Protein AF-0000000071794485 (afdb_homodimer)

InterPro domains:
  IPR027843 Domain of unknown function DUF4440 [PF14534] (15-117)
  IPR032710 NTF2-like domain superfamily [SSF54427] (13-122)

Structure (mmCIF, N/CA/C/O backbone):
data_AF-0000000071794485-model_v1
#
loop_
_entity.id
_entity.type
_entity.pdbx_description
1 polymer 'DUF4440 domain-containing protein'
#
loop_
_atom_site.group_PDB
_atom_site.id
_atom_site.type_symbol
_atom_site.label_atom_id
_atom_site.label_alt_id
_atom_site.label_comp_id
_atom_site.label_asym_id
_atom_site.label_entity_id
_atom_site.label_seq_id
_atom_site.pdbx_PDB_ins_code
_atom_site.Cartn_x
_atom_site.Cartn_y
_atom_site.Cartn_z
_atom_site.occupancy
_atom_site.B_iso_or_equiv
_atom_site.auth_seq_id
_atom_site.auth_comp_id
_atom_site.auth_asym_id
_atom_site.auth_atom_id
_atom_site.pdbx_PDB_model_num
ATOM 1 N N . MET A 1 1 ? -25.562 6.227 9.195 1 50.25 1 MET A N 1
ATOM 2 C CA . MET A 1 1 ? -24.484 7.027 8.633 1 50.25 1 MET A CA 1
ATOM 3 C C . MET A 1 1 ? -23.828 6.312 7.457 1 50.25 1 MET A C 1
ATOM 5 O O . MET A 1 1 ? -23.781 5.082 7.426 1 50.25 1 MET A O 1
ATOM 9 N N . SER A 1 2 ? -23.641 7.027 6.363 1 63.75 2 SER A N 1
ATOM 10 C CA . SER A 1 2 ? -23 6.367 5.23 1 63.75 2 SER A CA 1
ATOM 11 C C . SER A 1 2 ? -21.641 5.789 5.625 1 63.75 2 SER A C 1
ATOM 13 O O . SER A 1 2 ? -21.016 6.25 6.582 1 63.75 2 SER A O 1
ATOM 15 N N . SER A 1 3 ? -21.406 4.66 5.145 1 75.06 3 SER A N 1
ATOM 16 C CA . SER A 1 3 ? -20.094 4.055 5.398 1 75.06 3 SER A CA 1
ATOM 17 C C . SER A 1 3 ? -18.984 5.086 5.312 1 75.06 3 SER A C 1
ATOM 19 O O . SER A 1 3 ? -18.031 5.051 6.098 1 75.06 3 SER A O 1
ATOM 21 N N . ASN A 1 4 ? -19.312 6.105 4.512 1 85.44 4 ASN A N 1
ATOM 22 C CA . ASN A 1 4 ? -18.312 7.156 4.359 1 85.44 4 ASN A CA 1
ATOM 23 C C . ASN A 1 4 ? -18.297 8.086 5.566 1 85.44 4 ASN A C 1
ATOM 25 O O . ASN A 1 4 ? -17.219 8.43 6.074 1 85.44 4 ASN A O 1
ATOM 29 N N . SER A 1 5 ? -19.469 8.508 5.992 1 91 5 SER A N 1
ATOM 30 C CA . SER A 1 5 ? -19.547 9.398 7.141 1 91 5 SER A CA 1
ATOM 31 C C . SER A 1 5 ? -19.016 8.727 8.406 1 91 5 SER A C 1
ATOM 33 O O . SER A 1 5 ? -18.359 9.359 9.234 1 91 5 SER A O 1
ATOM 35 N N . GLU A 1 6 ? -19.328 7.516 8.57 1 95.38 6 GLU A N 1
ATOM 36 C CA . GLU A 1 6 ? -18.828 6.75 9.711 1 95.38 6 GLU A CA 1
ATOM 37 C C . GLU A 1 6 ? -17.312 6.617 9.672 1 95.38 6 GLU A C 1
ATOM 39 O O . GLU A 1 6 ? -16.641 6.797 10.688 1 95.38 6 GLU A O 1
ATOM 44 N N . ALA A 1 7 ? -16.797 6.266 8.477 1 97.5 7 ALA A N 1
ATOM 45 C CA . ALA A 1 7 ? -15.344 6.152 8.297 1 97.5 7 ALA A CA 1
ATOM 46 C C . ALA A 1 7 ? -14.641 7.449 8.68 1 97.5 7 ALA A C 1
ATOM 48 O O . ALA A 1 7 ? -13.617 7.426 9.359 1 97.5 7 ALA A O 1
ATOM 49 N N . LYS A 1 8 ? -15.227 8.562 8.258 1 97.81 8 LYS A N 1
ATOM 50 C CA . LYS A 1 8 ? -14.656 9.867 8.57 1 97.81 8 LYS A CA 1
ATOM 51 C C . LYS A 1 8 ? -14.664 10.133 10.078 1 97.81 8 LYS A C 1
ATOM 53 O O . LYS A 1 8 ? -13.672 10.609 10.633 1 97.81 8 LYS A O 1
ATOM 58 N N . THR A 1 9 ? -15.695 9.875 10.719 1 97.69 9 THR A N 1
ATOM 59 C CA . THR A 1 9 ? -15.836 10.102 12.148 1 97.69 9 THR A CA 1
ATOM 60 C C . THR A 1 9 ? -14.828 9.266 12.93 1 97.69 9 THR A C 1
ATOM 62 O O . THR A 1 9 ? -14.203 9.758 13.867 1 97.69 9 THR A O 1
ATOM 65 N N . ILE A 1 10 ? -14.648 8 12.523 1 97.75 10 ILE A N 1
ATOM 66 C CA . ILE A 1 10 ? -13.734 7.09 13.203 1 97.75 10 ILE A CA 1
ATOM 67 C C . ILE A 1 10 ? -12.297 7.57 13.016 1 97.75 10 ILE A C 1
ATOM 69 O O . ILE A 1 10 ? -11.516 7.586 13.961 1 97.75 10 ILE A O 1
ATOM 73 N N . LEU A 1 11 ? -11.945 8.008 11.781 1 98.38 11 LEU A N 1
ATOM 74 C CA . LEU A 1 11 ? -10.555 8.281 11.438 1 98.38 11 LEU A CA 1
ATOM 75 C C . LEU A 1 11 ? -10.148 9.672 11.891 1 98.38 11 LEU A C 1
ATOM 77 O O . LEU A 1 11 ? -8.961 9.938 12.102 1 98.38 11 LEU A O 1
ATOM 81 N N . LYS A 1 12 ? -11.062 10.578 12.109 1 97.69 12 LYS A N 1
ATOM 82 C CA . LYS A 1 12 ? -10.82 12.016 12.258 1 97.69 12 LYS A CA 1
ATOM 83 C C . LYS A 1 12 ? -9.82 12.281 13.375 1 97.69 12 LYS A C 1
ATOM 85 O O . LYS A 1 12 ? -8.852 13.031 13.188 1 97.69 12 LYS A O 1
ATOM 90 N N . PRO A 1 13 ? -9.977 11.703 14.547 1 98 13 PRO A N 1
ATOM 91 C CA . PRO A 1 13 ? -9.023 12.055 15.594 1 98 13 PRO A CA 1
ATOM 92 C C . PRO A 1 13 ? -7.594 11.633 15.258 1 98 13 PRO A C 1
ATOM 94 O O . PRO A 1 13 ? -6.645 12.359 15.57 1 98 13 PRO A O 1
ATOM 97 N N . PHE A 1 14 ? -7.371 10.469 14.672 1 98.5 14 PHE A N 1
ATOM 98 C CA . PHE A 1 14 ? -6.051 10 14.273 1 98.5 14 PHE A CA 1
ATOM 99 C C . PHE A 1 14 ? -5.492 10.836 13.133 1 98.5 14 PHE A C 1
ATOM 101 O O . PHE A 1 14 ? -4.336 11.25 13.164 1 98.5 14 PHE A O 1
ATOM 108 N N . PHE A 1 15 ? -6.363 11.086 12.195 1 98.62 15 PHE A N 1
ATOM 109 C CA . PHE A 1 15 ? -6.008 11.844 11 1 98.62 15 PHE A CA 1
ATOM 110 C C . PHE A 1 15 ? -5.625 13.273 11.359 1 98.62 15 PHE A C 1
ATOM 112 O O . PHE A 1 15 ? -4.617 13.789 10.883 1 98.62 15 PHE A O 1
ATOM 119 N N . ASP A 1 16 ? -6.379 13.914 12.234 1 98.06 16 ASP A N 1
ATOM 120 C CA . ASP A 1 16 ? -6.098 15.281 12.672 1 98.06 16 ASP A CA 1
ATOM 121 C C . ASP A 1 16 ? -4.777 15.344 13.445 1 98.06 16 ASP A C 1
ATOM 123 O O . ASP A 1 16 ? -3.979 16.266 13.242 1 98.06 16 ASP A O 1
ATOM 127 N N . ASP A 1 17 ? -4.566 14.398 14.289 1 98.38 17 ASP A N 1
ATOM 128 C CA . ASP A 1 17 ? -3.34 14.383 15.086 1 98.38 17 ASP A CA 1
ATOM 129 C C . ASP A 1 17 ? -2.115 14.164 14.195 1 98.38 17 ASP A C 1
ATOM 131 O O . ASP A 1 17 ? -1.072 14.781 14.406 1 98.38 17 ASP A O 1
ATOM 135 N N . PHE A 1 18 ? -2.213 13.273 13.273 1 98.75 18 PHE A N 1
ATOM 136 C CA . PHE A 1 18 ? -1.145 13.023 12.305 1 98.75 18 PHE A CA 1
ATOM 137 C C . PHE A 1 18 ? -0.803 14.297 11.539 1 98.75 18 PHE A C 1
ATOM 139 O O . PHE A 1 18 ? 0.366 14.672 11.438 1 98.75 18 PHE A O 1
ATOM 146 N N . ASN A 1 19 ? -1.804 14.93 11 1 98.12 19 ASN A N 1
ATOM 147 C CA . ASN A 1 19 ? -1.583 16.125 10.203 1 98.12 19 ASN A CA 1
ATOM 148 C C . ASN A 1 19 ? -0.969 17.25 11.039 1 98.12 19 ASN A C 1
ATOM 150 O O . ASN A 1 19 ? -0.072 17.953 10.578 1 98.12 19 ASN A O 1
ATOM 154 N N . LYS A 1 20 ? -1.472 17.391 12.219 1 98 20 LYS A N 1
ATOM 155 C CA . LYS A 1 20 ? -0.917 18.406 13.109 1 98 20 LYS A CA 1
ATOM 156 C C . LYS A 1 20 ? 0.56 18.141 13.391 1 98 20 LYS A C 1
ATOM 158 O O . LYS A 1 20 ? 1.366 19.062 13.43 1 98 20 LYS A O 1
ATOM 163 N N . ALA A 1 21 ? 0.868 16.859 13.641 1 98.5 21 ALA A N 1
ATOM 164 C CA . ALA A 1 21 ? 2.26 16.484 13.875 1 98.5 21 ALA A CA 1
ATOM 165 C C . ALA A 1 21 ? 3.137 16.859 12.688 1 98.5 21 ALA A C 1
ATOM 167 O O . ALA A 1 21 ? 4.234 17.391 12.852 1 98.5 21 ALA A O 1
ATOM 168 N N . LEU A 1 22 ? 2.689 16.625 11.461 1 97.81 22 LEU A N 1
ATOM 169 C CA . LEU A 1 22 ? 3.441 16.969 10.258 1 97.81 22 LEU A CA 1
ATOM 170 C C . LEU A 1 22 ? 3.615 18.469 10.125 1 97.81 22 LEU A C 1
ATOM 172 O O . LEU A 1 22 ? 4.715 18.953 9.844 1 97.81 22 LEU A O 1
ATOM 176 N N . GLU A 1 23 ? 2.539 19.156 10.352 1 97.5 23 GLU A N 1
ATOM 177 C CA . GLU A 1 23 ? 2.521 20.609 10.211 1 97.5 23 GLU A CA 1
ATOM 178 C C . GLU A 1 23 ? 3.506 21.266 11.172 1 97.5 23 GLU A C 1
ATOM 180 O O . GLU A 1 23 ? 4.133 22.266 10.828 1 97.5 23 GLU A O 1
ATOM 185 N N . SER A 1 24 ? 3.668 20.703 12.289 1 97.12 24 SER A N 1
ATOM 186 C CA . SER A 1 24 ? 4.496 21.281 13.336 1 97.12 24 SER A CA 1
ATOM 187 C C . SER A 1 24 ? 5.891 20.672 13.352 1 97.12 24 SER A C 1
ATOM 189 O O . SER A 1 24 ? 6.656 20.859 14.297 1 97.12 24 SER A O 1
ATOM 191 N N . GLN A 1 25 ? 6.191 19.797 12.438 1 96.44 25 GLN A N 1
ATOM 192 C CA . GLN A 1 25 ? 7.492 19.172 12.25 1 96.44 25 GLN A CA 1
ATOM 193 C C . GLN A 1 25 ? 7.836 18.25 13.414 1 96.44 25 GLN A C 1
ATOM 195 O O . GLN A 1 25 ? 8.992 18.172 13.836 1 96.44 25 GLN A O 1
ATOM 200 N N . GLN A 1 26 ? 6.816 17.734 13.992 1 97.88 26 GLN A N 1
ATOM 201 C CA . GLN A 1 26 ? 7.02 16.672 14.977 1 97.88 26 GLN A CA 1
ATOM 202 C C . GLN A 1 26 ? 7.195 15.312 14.297 1 97.88 26 GLN A C 1
ATOM 204 O O . GLN A 1 26 ? 6.309 14.461 14.375 1 97.88 26 GLN A O 1
ATOM 209 N N . VAL A 1 27 ? 8.289 15.102 13.812 1 97.62 27 VAL A N 1
ATOM 210 C CA . VAL A 1 27 ? 8.57 14.008 12.891 1 97.62 27 VAL A CA 1
ATOM 211 C C . VAL A 1 27 ? 8.414 12.664 13.609 1 97.62 27 VAL A C 1
ATOM 213 O O . VAL A 1 27 ? 7.824 11.727 13.07 1 97.62 27 VAL A O 1
ATOM 216 N N . ASP A 1 28 ? 8.938 12.547 14.82 1 97.62 28 ASP A N 1
ATOM 217 C CA . ASP A 1 28 ? 8.828 11.297 15.562 1 97.62 28 ASP A CA 1
ATOM 218 C C . ASP A 1 28 ? 7.363 10.938 15.812 1 97.62 28 ASP A C 1
ATOM 220 O O . ASP A 1 28 ? 6.965 9.781 15.641 1 97.62 28 ASP A O 1
ATOM 224 N N . LYS A 1 29 ? 6.637 11.891 16.219 1 98.25 29 LYS A N 1
ATOM 225 C CA . LYS A 1 29 ? 5.215 11.664 16.453 1 98.25 29 LYS A CA 1
ATOM 226 C C . LYS A 1 29 ? 4.4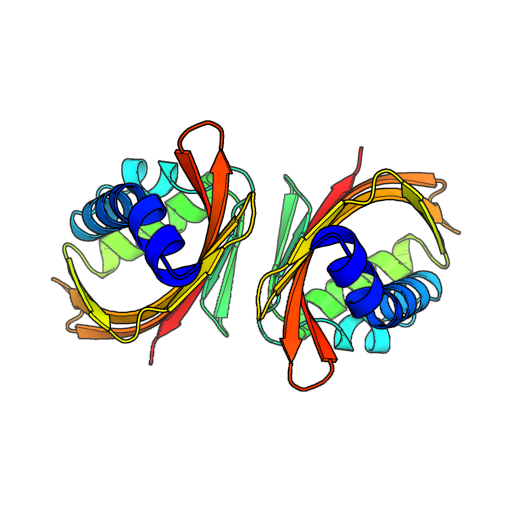92 11.258 15.18 1 98.25 29 LYS A C 1
ATOM 228 O O . LYS A 1 29 ? 3.672 10.344 15.188 1 98.25 29 LYS A O 1
ATOM 233 N N . ALA A 1 30 ? 4.746 11.961 14.094 1 98.62 30 ALA A N 1
ATOM 234 C CA . ALA A 1 30 ? 4.137 11.617 12.805 1 98.62 30 ALA A CA 1
ATOM 235 C C . ALA A 1 30 ? 4.512 10.203 12.383 1 98.62 30 ALA A C 1
ATOM 237 O O . ALA A 1 30 ? 3.66 9.438 11.922 1 98.62 30 ALA A O 1
ATOM 238 N N . ALA A 1 31 ? 5.789 9.867 12.57 1 98.62 31 ALA A N 1
ATOM 239 C CA . ALA A 1 31 ? 6.281 8.547 12.172 1 98.62 31 ALA A CA 1
ATOM 240 C C . ALA A 1 31 ? 5.582 7.441 12.953 1 98.62 31 ALA A C 1
ATOM 242 O O . ALA A 1 31 ? 5.375 6.34 12.438 1 98.62 31 ALA A O 1
ATOM 243 N N . ASP A 1 32 ? 5.156 7.719 14.125 1 98.12 32 ASP A N 1
ATOM 244 C CA . ASP A 1 32 ? 4.512 6.734 14.992 1 98.12 32 ASP A CA 1
ATOM 245 C C . ASP A 1 32 ? 3.133 6.352 14.461 1 98.12 32 ASP A C 1
ATOM 247 O O . ASP A 1 32 ? 2.543 5.363 14.898 1 98.12 32 ASP A O 1
ATOM 251 N N . TYR A 1 33 ? 2.596 7.098 13.555 1 98.75 33 TYR A N 1
ATOM 252 C CA . TYR A 1 33 ? 1.3 6.777 12.969 1 98.75 33 TYR A CA 1
ATOM 253 C C . TYR A 1 33 ? 1.453 5.805 11.805 1 98.75 33 TYR A C 1
ATOM 255 O O . TYR A 1 33 ? 0.462 5.281 11.289 1 98.75 33 TYR A O 1
ATOM 263 N N . TYR A 1 34 ? 2.656 5.559 11.398 1 98.81 34 TYR A N 1
ATOM 264 C CA . TYR A 1 34 ? 2.859 4.578 10.344 1 98.81 34 TYR A CA 1
ATOM 265 C C . TYR A 1 34 ? 2.967 3.172 10.914 1 98.81 34 TYR A C 1
ATOM 267 O O . TYR A 1 34 ? 3.6 2.963 11.953 1 98.81 34 TYR A O 1
ATOM 275 N N . HIS A 1 35 ? 2.275 2.244 10.258 1 98.19 35 HIS A N 1
ATOM 276 C CA . HIS A 1 35 ? 2.467 0.824 10.523 1 98.19 35 HIS A CA 1
ATOM 277 C C . HIS A 1 35 ? 3.924 0.417 10.328 1 98.19 35 HIS A C 1
ATOM 279 O O . HIS A 1 35 ? 4.605 0.952 9.453 1 98.19 35 HIS A O 1
ATOM 285 N N . PRO A 1 36 ? 4.445 -0.582 11.125 1 96.69 36 PRO A N 1
ATOM 286 C CA . PRO A 1 36 ? 5.836 -1 10.953 1 96.69 36 PRO A CA 1
ATOM 287 C C . PRO A 1 36 ? 6.137 -1.461 9.523 1 96.69 36 PRO A C 1
ATOM 289 O O . PRO A 1 36 ? 7.273 -1.337 9.062 1 96.69 36 PRO A O 1
ATOM 292 N N . ASP A 1 37 ? 5.094 -1.926 8.758 1 96.5 37 ASP A N 1
ATOM 293 C CA . ASP A 1 37 ? 5.27 -2.402 7.391 1 96.5 37 ASP A CA 1
ATOM 294 C C . ASP A 1 37 ? 4.688 -1.412 6.387 1 96.5 37 ASP A C 1
ATOM 296 O O . ASP A 1 37 ? 4.262 -1.804 5.297 1 96.5 37 ASP A O 1
ATOM 300 N N . ALA A 1 38 ? 4.59 -0.198 6.816 1 98.5 38 ALA A N 1
ATOM 301 C CA . ALA A 1 38 ? 4.008 0.837 5.965 1 98.5 38 ALA A CA 1
ATOM 302 C C . ALA A 1 38 ? 4.918 1.147 4.781 1 98.5 38 ALA A C 1
ATOM 304 O O . ALA A 1 38 ? 6.117 0.869 4.82 1 98.5 38 ALA A O 1
ATOM 305 N N . VAL A 1 39 ? 4.297 1.715 3.738 1 98.69 39 VAL A N 1
ATOM 306 C CA . VAL A 1 39 ? 5.027 2.262 2.602 1 98.69 39 VAL A CA 1
ATOM 307 C C . VAL A 1 39 ? 4.582 3.697 2.34 1 98.69 39 VAL A C 1
ATOM 309 O O . VAL A 1 39 ? 3.395 4.016 2.453 1 98.69 39 VAL A O 1
ATOM 312 N N . LEU A 1 40 ? 5.539 4.574 2.08 1 98.69 40 LEU A N 1
ATOM 313 C CA . LEU A 1 40 ? 5.324 5.922 1.562 1 98.69 40 LEU A CA 1
ATOM 314 C C . LEU A 1 40 ? 5.699 6.004 0.086 1 98.69 40 LEU A C 1
ATOM 316 O O . LEU A 1 40 ? 6.793 5.598 -0.305 1 98.69 40 LEU A O 1
ATOM 320 N N . VAL A 1 41 ? 4.77 6.488 -0.712 1 98.44 41 VAL A N 1
ATOM 321 C CA . VAL A 1 41 ? 4.953 6.523 -2.16 1 98.44 41 VAL A CA 1
ATOM 322 C C . VAL A 1 41 ? 4.82 7.957 -2.664 1 98.44 41 VAL A C 1
ATOM 324 O O . VAL A 1 41 ? 3.787 8.602 -2.457 1 98.44 41 VAL A O 1
ATOM 327 N N . HIS A 1 42 ? 5.883 8.461 -3.271 1 97.94 42 HIS A N 1
ATOM 328 C CA . HIS A 1 42 ? 5.789 9.648 -4.109 1 97.94 42 HIS A CA 1
ATOM 329 C C . HIS A 1 42 ? 5.539 9.273 -5.566 1 97.94 42 HIS A C 1
ATOM 331 O O . HIS A 1 42 ? 6.461 8.844 -6.27 1 97.94 42 HIS A O 1
ATOM 337 N N . LYS A 1 43 ? 4.324 9.469 -5.973 1 97.62 43 LYS A N 1
ATOM 338 C CA . LYS A 1 43 ? 3.896 8.992 -7.285 1 97.62 43 LYS A CA 1
ATOM 339 C C . LYS A 1 43 ? 4.852 9.461 -8.383 1 97.62 43 LYS A C 1
ATOM 341 O O . LYS A 1 43 ? 5.215 10.641 -8.43 1 97.62 43 LYS A O 1
ATOM 346 N N . GLY A 1 44 ? 5.207 8.422 -9.156 1 94.69 44 GLY A N 1
ATOM 347 C CA . GLY A 1 44 ? 6.062 8.688 -10.305 1 94.69 44 GLY A CA 1
ATOM 348 C C . GLY A 1 44 ? 7.52 8.867 -9.93 1 94.69 44 GLY A C 1
ATOM 349 O O . GLY A 1 44 ? 8.367 9.102 -10.797 1 94.69 44 GLY A O 1
ATOM 350 N N . LYS A 1 45 ? 7.945 8.773 -8.688 1 93.69 45 LYS A N 1
ATOM 351 C CA . LYS A 1 45 ? 9.312 9.055 -8.266 1 93.69 45 LYS A CA 1
ATOM 352 C C . LYS A 1 45 ? 9.891 7.887 -7.465 1 93.69 45 LYS A C 1
ATOM 354 O O . LYS A 1 45 ? 10.703 7.117 -7.98 1 93.69 45 LYS A O 1
ATOM 359 N N . ASN A 1 46 ? 9.445 7.73 -6.133 1 94.12 46 ASN A N 1
ATOM 360 C CA . ASN A 1 46 ? 10.07 6.746 -5.254 1 94.12 46 ASN A CA 1
ATOM 361 C C . ASN A 1 46 ? 9.094 6.234 -4.203 1 94.12 46 ASN A C 1
ATOM 363 O O . ASN A 1 46 ? 7.984 6.754 -4.07 1 94.12 46 ASN A O 1
ATOM 367 N N . CYS A 1 47 ? 9.516 5.168 -3.549 1 97.5 47 CYS A N 1
ATOM 368 C CA . CYS A 1 47 ? 8.812 4.668 -2.373 1 97.5 47 CYS A CA 1
ATOM 369 C C . CYS A 1 47 ? 9.789 4.34 -1.252 1 97.5 47 CYS A C 1
ATOM 371 O O . CYS A 1 47 ? 10.969 4.098 -1.505 1 97.5 47 CYS A O 1
ATOM 373 N N . TRP A 1 48 ? 9.281 4.434 -0.068 1 98.12 48 TRP A N 1
ATOM 374 C CA . TRP A 1 48 ? 10.039 4.113 1.135 1 98.12 48 TRP A CA 1
ATOM 375 C C . TRP A 1 48 ? 9.297 3.1 1.998 1 98.12 48 TRP A C 1
ATOM 377 O O . TRP A 1 48 ? 8.078 3.184 2.15 1 98.12 48 TRP A O 1
ATOM 387 N N . TYR A 1 49 ? 10.078 2.215 2.537 1 97.94 49 TYR A N 1
ATOM 388 C CA . TYR A 1 49 ? 9.484 1.119 3.299 1 97.94 49 TYR A CA 1
ATOM 389 C C . TYR A 1 49 ? 9.836 1.23 4.777 1 97.94 49 TYR A C 1
ATOM 391 O O . TYR A 1 49 ? 10.984 1.535 5.129 1 97.94 49 TYR A O 1
ATOM 399 N N . GLY A 1 50 ? 8.828 0.906 5.574 1 97.94 50 GLY A N 1
ATOM 400 C CA . GLY A 1 50 ? 9.023 0.757 7.008 1 97.94 50 GLY A CA 1
ATOM 401 C C . GLY A 1 50 ? 9.023 2.08 7.75 1 97.94 50 GLY A C 1
ATOM 402 O O . GLY A 1 50 ? 9.414 3.109 7.195 1 97.94 50 GLY A O 1
ATOM 403 N N . ARG A 1 51 ? 8.695 2.039 9.055 1 97.31 51 ARG A N 1
ATOM 404 C CA . ARG A 1 51 ? 8.555 3.242 9.867 1 97.31 51 ARG A CA 1
ATOM 405 C C . ARG A 1 51 ? 9.867 4.027 9.914 1 97.31 51 ARG A C 1
ATOM 407 O O . ARG A 1 51 ? 9.867 5.254 9.789 1 97.31 51 ARG A O 1
ATOM 414 N N . GLU A 1 52 ? 10.922 3.311 10.039 1 95.75 52 GLU A N 1
ATOM 415 C CA . GLU A 1 52 ? 12.203 4.004 10.133 1 95.75 52 GLU 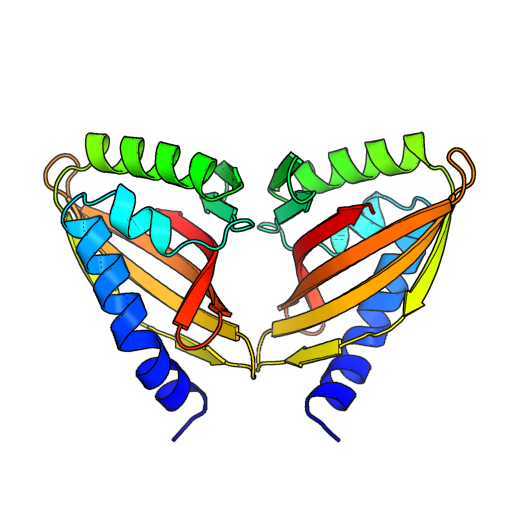A CA 1
ATOM 416 C C . GLU A 1 52 ? 12.57 4.66 8.805 1 95.75 52 GLU A C 1
ATOM 418 O O . GLU A 1 52 ? 13.055 5.793 8.773 1 95.75 52 GLU A O 1
ATOM 423 N N . GLY A 1 53 ? 12.391 3.906 7.719 1 96.81 53 GLY A N 1
ATOM 424 C CA . GLY A 1 53 ? 12.633 4.492 6.406 1 96.81 53 GLY A CA 1
ATOM 425 C C . GLY A 1 53 ? 11.766 5.703 6.129 1 96.81 53 GLY A C 1
ATOM 426 O O . GLY A 1 53 ? 12.242 6.711 5.602 1 96.81 53 GLY A O 1
ATOM 427 N N . ILE A 1 54 ? 10.531 5.629 6.508 1 98.5 54 ILE A N 1
ATOM 428 C CA . ILE A 1 54 ? 9.586 6.719 6.281 1 98.5 54 ILE A CA 1
ATOM 429 C C . ILE A 1 54 ? 9.953 7.906 7.168 1 98.5 54 ILE A C 1
ATOM 431 O O . ILE A 1 54 ? 9.898 9.055 6.723 1 98.5 54 ILE A O 1
ATOM 435 N N . LYS A 1 55 ? 10.344 7.621 8.391 1 98.56 55 LYS A N 1
ATOM 436 C CA . LYS A 1 55 ? 10.75 8.688 9.297 1 98.56 55 LYS A CA 1
ATOM 437 C C . LYS A 1 55 ? 11.883 9.523 8.703 1 98.56 55 LYS A C 1
ATOM 439 O O . LYS A 1 55 ? 11.867 10.75 8.797 1 98.56 55 LYS A O 1
ATOM 444 N N . GLN A 1 56 ? 12.828 8.891 8.086 1 98.19 56 GLN A N 1
ATOM 445 C CA . GLN A 1 56 ? 13.953 9.609 7.484 1 98.19 56 GLN A CA 1
ATOM 446 C C . GLN A 1 56 ? 13.477 10.523 6.359 1 98.19 56 GLN A C 1
ATOM 448 O O . GLN A 1 56 ? 13.984 11.633 6.199 1 98.19 56 GLN A O 1
ATOM 453 N N . GLU A 1 57 ? 12.547 10.031 5.625 1 97.94 57 GLU A N 1
ATOM 454 C CA . GLU A 1 57 ? 12.016 10.859 4.551 1 97.94 57 GLU A CA 1
ATOM 455 C C . GLU A 1 57 ? 11.219 12.039 5.105 1 97.94 57 GLU A C 1
ATOM 457 O O . GLU A 1 57 ? 11.297 13.148 4.582 1 97.94 57 GLU A O 1
ATOM 462 N N . LEU A 1 58 ? 10.445 11.812 6.164 1 98.25 58 LEU A N 1
ATOM 463 C CA . LEU A 1 58 ? 9.695 12.883 6.805 1 98.25 58 LEU A CA 1
ATOM 464 C C . LEU A 1 58 ? 10.633 13.961 7.348 1 98.25 58 LEU A C 1
ATOM 466 O O . LEU A 1 58 ? 10.312 15.148 7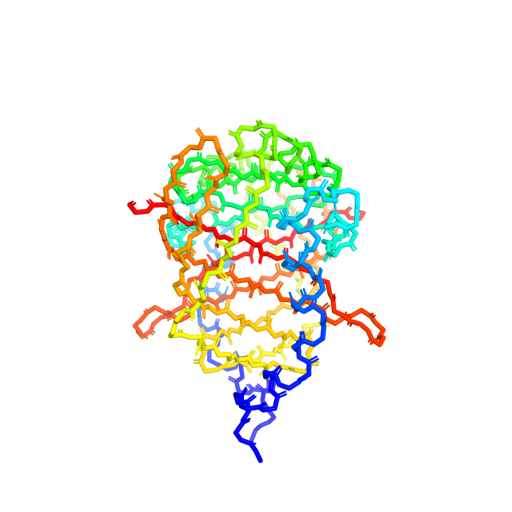.312 1 98.25 58 LEU A O 1
ATOM 470 N N . LEU A 1 59 ? 11.75 13.508 7.871 1 98.06 59 LEU A N 1
ATOM 471 C CA . LEU A 1 59 ? 12.75 14.445 8.359 1 98.06 59 LEU A CA 1
ATOM 472 C C . LEU A 1 59 ? 13.242 15.352 7.23 1 98.06 59 LEU A C 1
ATOM 474 O O . LEU A 1 59 ? 13.344 16.562 7.406 1 98.06 59 LEU A O 1
ATOM 478 N N . LYS A 1 60 ? 13.539 14.797 6.113 1 97.31 60 LYS A N 1
ATOM 479 C CA . LYS A 1 60 ? 13.984 15.57 4.961 1 97.31 60 LYS A CA 1
ATOM 480 C C . LYS A 1 60 ? 12.922 16.562 4.52 1 97.31 60 LYS A C 1
ATOM 482 O O . LYS A 1 60 ? 13.227 17.719 4.227 1 97.31 60 LYS A O 1
ATOM 487 N N . TYR A 1 61 ? 11.711 16.109 4.449 1 95.62 61 TYR A N 1
ATOM 488 C CA . TYR A 1 61 ? 10.609 16.984 4.07 1 95.62 61 TYR A CA 1
ATOM 489 C C . TYR A 1 61 ? 10.461 18.141 5.059 1 95.62 61 TYR A C 1
ATOM 491 O O . TYR A 1 61 ? 10.227 19.281 4.656 1 95.62 61 TYR A O 1
ATOM 499 N N . GLY A 1 62 ? 10.484 17.797 6.273 1 95.75 62 GLY A N 1
ATOM 500 C CA . GLY A 1 62 ? 10.398 18.828 7.293 1 95.75 62 GLY A CA 1
ATOM 501 C C . GLY A 1 62 ? 11.477 19.891 7.16 1 95.75 62 GLY A C 1
ATOM 502 O O . GLY A 1 62 ? 11.195 21.078 7.309 1 95.75 62 GLY A O 1
ATOM 503 N N . GLU A 1 63 ? 12.672 19.469 6.906 1 96.12 63 GLU A N 1
ATOM 504 C CA . GLU A 1 63 ? 13.781 20.391 6.746 1 96.12 63 GLU A CA 1
ATOM 505 C C . GLU A 1 63 ? 13.594 21.281 5.52 1 96.12 63 GLU A C 1
ATOM 507 O O . GLU A 1 63 ? 13.906 22.469 5.551 1 96.12 63 GLU A O 1
ATOM 512 N N . LEU A 1 64 ? 13.094 20.719 4.523 1 95.06 64 LEU A N 1
ATOM 513 C CA . LEU A 1 64 ? 12.922 21.422 3.26 1 95.06 64 LEU A CA 1
ATOM 514 C C . LEU A 1 64 ? 11.773 22.422 3.346 1 95.06 64 LEU A C 1
ATOM 516 O O . LEU A 1 64 ? 11.852 23.516 2.773 1 95.06 64 LEU A O 1
ATOM 520 N N . MET A 1 65 ? 10.734 22.141 4.07 1 96 65 MET A N 1
ATOM 521 C CA . MET A 1 65 ? 9.5 22.906 4.02 1 96 65 MET A CA 1
ATOM 522 C C . MET A 1 65 ? 9.383 23.828 5.23 1 96 65 MET A C 1
ATOM 524 O O . MET A 1 65 ? 8.758 24.891 5.156 1 96 65 MET A O 1
ATOM 528 N N . GLY A 1 66 ? 9.969 23.297 6.352 1 96.69 66 GLY A N 1
ATOM 529 C CA . GLY A 1 66 ? 9.672 23.969 7.602 1 96.69 66 GLY A CA 1
ATOM 530 C C . GLY A 1 66 ? 8.234 23.781 8.055 1 96.69 66 GLY A C 1
ATOM 531 O O . GLY A 1 66 ? 7.574 22.828 7.652 1 96.69 66 GLY A O 1
ATOM 532 N N . LYS A 1 67 ? 7.738 24.672 9 1 97.31 67 LYS A N 1
ATOM 533 C CA . LYS A 1 67 ? 6.348 24.594 9.438 1 97.31 67 LYS A CA 1
ATOM 534 C C . LYS A 1 67 ? 5.395 24.812 8.266 1 97.31 67 LYS A C 1
ATOM 536 O O . LYS A 1 67 ? 5.707 25.562 7.332 1 97.31 67 LYS A O 1
ATOM 541 N N . ALA A 1 68 ? 4.262 24.156 8.383 1 97.88 68 ALA A N 1
ATOM 542 C CA . ALA A 1 68 ? 3.312 24.234 7.277 1 97.88 68 ALA A CA 1
ATOM 543 C C . ALA A 1 68 ? 1.874 24.203 7.785 1 97.88 68 ALA A C 1
ATOM 545 O O . ALA A 1 68 ? 1.622 23.812 8.93 1 97.88 68 ALA A O 1
ATOM 546 N N . THR A 1 69 ? 0.974 24.656 6.898 1 98.31 69 THR A N 1
ATOM 547 C CA . THR A 1 69 ? -0.464 24.531 7.098 1 98.31 69 THR A CA 1
ATOM 548 C C . THR A 1 69 ? -1.133 23.938 5.859 1 98.31 69 THR A C 1
ATOM 550 O O . THR A 1 69 ? -0.851 24.359 4.738 1 98.31 69 THR A O 1
ATOM 553 N N . THR A 1 70 ? -2.055 22.938 6.141 1 98.44 70 THR A N 1
ATOM 554 C CA . THR A 1 70 ? -2.654 22.219 5.023 1 98.44 70 THR A CA 1
ATOM 555 C C . THR A 1 70 ? -4.172 22.375 5.027 1 98.44 70 THR A C 1
ATOM 557 O O . THR A 1 70 ? -4.809 22.281 6.078 1 98.44 70 THR A O 1
ATOM 560 N N . LYS A 1 71 ? -4.68 22.688 3.846 1 98.5 71 LYS A N 1
ATOM 561 C CA . LYS A 1 71 ? -6.117 22.641 3.582 1 98.5 71 LYS A CA 1
ATOM 562 C C . LYS A 1 71 ? -6.469 21.453 2.701 1 98.5 71 LYS A C 1
ATOM 564 O O . LYS A 1 71 ? -5.809 21.188 1.693 1 98.5 71 LYS A O 1
ATOM 569 N N . LEU A 1 72 ? -7.504 20.719 3.111 1 98.5 72 LEU A N 1
ATOM 570 C CA . LEU A 1 72 ? -7.961 19.562 2.352 1 98.5 72 LEU A CA 1
ATOM 571 C C . LEU A 1 72 ? -9.305 19.844 1.685 1 98.5 72 LEU A C 1
ATOM 573 O O . LEU A 1 72 ? -10.172 20.5 2.273 1 98.5 72 LEU A O 1
ATOM 577 N N . THR A 1 73 ? -9.445 19.344 0.477 1 98.56 73 THR A N 1
ATOM 578 C CA . THR A 1 73 ? -10.727 19.406 -0.223 1 98.56 73 THR A CA 1
ATOM 579 C C . THR A 1 73 ? -11.031 18.062 -0.889 1 98.56 73 THR A C 1
ATOM 581 O O . THR A 1 73 ? -10.133 17.234 -1.077 1 98.56 73 THR A O 1
ATOM 584 N N . ASP A 1 74 ? -12.352 17.766 -1.121 1 98.06 74 ASP A N 1
ATOM 585 C CA . ASP A 1 74 ? -12.836 16.578 -1.833 1 98.06 74 ASP A CA 1
ATOM 586 C C . ASP A 1 74 ? -12.422 15.297 -1.119 1 98.06 74 ASP A C 1
ATOM 588 O O . ASP A 1 74 ? -11.953 14.352 -1.755 1 98.06 74 ASP A O 1
ATOM 592 N N . GLU A 1 75 ? -12.477 15.391 0.203 1 98.06 75 GLU A N 1
ATOM 593 C CA . GLU A 1 75 ? -12.188 14.188 0.971 1 98.06 75 GLU A CA 1
ATOM 594 C C . GLU A 1 75 ? -13.195 13.078 0.66 1 98.06 75 GLU A C 1
ATOM 596 O O . GLU A 1 75 ? -14.398 13.328 0.587 1 98.06 75 GLU A O 1
ATOM 601 N N . ALA A 1 76 ? -12.727 11.938 0.436 1 97.81 76 ALA A N 1
ATOM 602 C CA . ALA A 1 76 ? -13.555 10.75 0.275 1 97.81 76 ALA A CA 1
ATOM 603 C C . ALA A 1 76 ? -13.039 9.602 1.143 1 97.81 76 ALA A C 1
ATOM 605 O O . ALA A 1 76 ? -11.828 9.422 1.284 1 97.81 76 ALA A O 1
ATOM 606 N N . TYR A 1 77 ? -13.969 8.906 1.689 1 98.31 77 TYR A N 1
ATOM 607 C CA . TYR A 1 77 ? -13.633 7.82 2.609 1 98.31 77 TYR A CA 1
ATOM 608 C C . TYR A 1 77 ? -14.312 6.52 2.189 1 98.31 77 TYR A C 1
ATOM 610 O O . TYR A 1 77 ? -15.445 6.535 1.706 1 98.31 77 TYR A O 1
ATOM 618 N N . GLN A 1 78 ? -13.664 5.445 2.369 1 97.75 78 GLN A N 1
ATOM 619 C CA . GLN A 1 78 ? -14.188 4.086 2.299 1 97.75 78 GLN A CA 1
ATOM 620 C C . GLN A 1 78 ? -13.688 3.242 3.467 1 97.75 78 GLN A C 1
ATOM 622 O O . GLN A 1 78 ? -12.602 3.488 4 1 97.75 78 GLN A O 1
ATOM 627 N N . MET A 1 79 ? -14.461 2.27 3.857 1 97.06 79 MET A N 1
ATOM 628 C CA . MET A 1 79 ? -14.039 1.512 5.031 1 97.06 79 MET A CA 1
ATOM 629 C C . MET A 1 79 ? -14.43 0.044 4.902 1 97.06 79 MET A C 1
ATOM 631 O O . MET A 1 79 ? -15.453 -0.279 4.293 1 97.06 79 MET A O 1
ATOM 635 N N . THR A 1 80 ? -13.602 -0.799 5.379 1 95.94 80 THR A N 1
ATOM 636 C CA . THR A 1 80 ? -13.898 -2.184 5.723 1 95.94 80 THR A CA 1
ATOM 637 C C . THR A 1 80 ? -13.852 -2.391 7.234 1 95.94 80 THR A C 1
ATOM 639 O O . THR A 1 80 ? -13.844 -1.423 7.996 1 95.94 80 THR A O 1
ATOM 642 N N . SER A 1 81 ? -13.945 -3.637 7.586 1 94.56 81 SER A N 1
ATOM 643 C CA . SER A 1 81 ? -13.867 -3.908 9.016 1 94.56 81 SER A CA 1
ATOM 644 C C . SER A 1 81 ? -12.508 -3.514 9.578 1 94.56 81 SER A C 1
ATOM 646 O O . SER A 1 81 ? -12.406 -3.039 10.711 1 94.56 81 SER A O 1
ATOM 648 N N . ASP A 1 82 ? -11.445 -3.619 8.719 1 97.12 82 ASP A N 1
ATOM 649 C CA . ASP A 1 82 ? -10.109 -3.471 9.289 1 97.12 82 ASP A CA 1
ATOM 650 C C . ASP A 1 82 ? -9.375 -2.287 8.664 1 97.12 82 ASP A C 1
ATOM 652 O O . ASP A 1 82 ? -8.297 -1.911 9.117 1 97.12 82 ASP A O 1
ATOM 656 N N . TYR A 1 83 ? -10.016 -1.711 7.586 1 98.06 83 TYR A N 1
ATOM 657 C CA . TYR A 1 83 ? -9.289 -0.667 6.867 1 98.06 83 TYR A CA 1
ATOM 658 C C . TYR A 1 83 ? -10.172 0.56 6.66 1 98.06 83 TYR A C 1
ATOM 660 O O . TYR A 1 83 ? -11.383 0.438 6.477 1 98.06 83 TYR A O 1
ATOM 668 N N . ILE A 1 84 ? -9.562 1.725 6.691 1 98.44 84 ILE A N 1
ATOM 669 C CA . ILE A 1 84 ? -10.164 2.965 6.215 1 98.44 84 ILE A CA 1
ATOM 670 C C . ILE A 1 84 ? -9.266 3.602 5.152 1 98.44 84 ILE A C 1
ATOM 672 O O . ILE A 1 84 ? -8.055 3.723 5.344 1 98.44 84 ILE A O 1
ATOM 676 N N . ILE A 1 85 ? -9.844 3.908 4.039 1 98.62 85 ILE A N 1
ATOM 677 C CA . ILE A 1 85 ? -9.148 4.555 2.932 1 98.62 85 ILE A CA 1
ATOM 678 C C . ILE A 1 85 ? -9.625 6 2.793 1 98.62 85 ILE A C 1
ATOM 680 O O . ILE A 1 85 ? -10.828 6.258 2.76 1 98.62 85 ILE A O 1
ATOM 684 N N . VAL A 1 86 ? -8.703 6.926 2.752 1 98.62 86 VAL A N 1
ATOM 685 C CA . VAL A 1 86 ? -9.047 8.328 2.564 1 98.62 86 VAL A CA 1
ATOM 686 C C . VAL A 1 86 ? -8.289 8.898 1.368 1 98.62 86 VAL A C 1
ATOM 688 O O . VAL A 1 86 ? -7.109 8.594 1.175 1 98.62 86 VAL A O 1
ATOM 691 N N . THR A 1 87 ? -8.922 9.57 0.496 1 98.56 87 THR A N 1
ATOM 692 C CA . THR A 1 87 ? -8.336 10.352 -0.588 1 98.56 87 THR A CA 1
ATOM 693 C C . THR A 1 87 ? -8.742 11.82 -0.475 1 98.56 87 THR A C 1
ATOM 695 O O . THR A 1 87 ? -9.828 12.133 0.009 1 98.56 87 THR A O 1
ATOM 698 N N . ALA A 1 88 ? -7.859 12.703 -0.889 1 98.69 88 ALA A N 1
ATOM 699 C CA . ALA A 1 88 ? -8.18 14.125 -0.866 1 98.69 88 ALA A CA 1
ATOM 700 C C . ALA A 1 88 ? -7.211 14.922 -1.735 1 98.69 88 ALA A C 1
ATOM 702 O O . ALA A 1 88 ? -6.141 14.422 -2.096 1 98.69 88 ALA A O 1
ATOM 703 N N . ASN A 1 89 ? -7.672 16.078 -2.092 1 98.81 89 ASN A N 1
ATOM 704 C CA . ASN A 1 89 ? -6.758 17.109 -2.545 1 98.81 89 ASN A CA 1
ATOM 705 C C . ASN A 1 89 ? -6.152 17.875 -1.372 1 98.81 89 ASN A C 1
ATOM 707 O O . ASN A 1 89 ? -6.828 18.141 -0.375 1 98.81 89 ASN A O 1
ATOM 711 N N . TYR A 1 90 ? -4.906 18.266 -1.56 1 98.69 90 TYR A N 1
ATOM 712 C CA . TYR A 1 90 ? -4.297 19.062 -0.511 1 98.69 90 TYR A CA 1
ATOM 713 C C . TYR A 1 90 ? -3.666 20.328 -1.092 1 98.69 90 TYR A C 1
ATOM 715 O O . TYR A 1 90 ? -3.207 20.328 -2.236 1 98.69 90 TYR A O 1
ATOM 723 N N . GLU A 1 91 ? -3.691 21.375 -0.344 1 98.69 91 GLU A N 1
ATOM 724 C CA . GLU A 1 91 ? -2.93 22.609 -0.512 1 98.69 91 GLU A CA 1
ATOM 725 C C . GLU A 1 91 ? -2.154 22.969 0.756 1 98.69 91 GLU A C 1
ATOM 727 O O . GLU A 1 91 ? -2.75 23.266 1.789 1 98.69 91 GLU A O 1
ATOM 732 N N . THR A 1 92 ? -0.881 22.875 0.661 1 98.5 92 THR A N 1
ATOM 733 C CA . THR A 1 92 ? -0.037 23.094 1.83 1 98.5 92 THR A CA 1
ATOM 734 C C . THR A 1 92 ? 0.795 24.359 1.668 1 98.5 92 THR A C 1
ATOM 736 O O . THR A 1 92 ? 1.57 24.484 0.717 1 98.5 92 THR A O 1
ATOM 739 N N . THR A 1 93 ? 0.638 25.297 2.578 1 98.62 93 THR A N 1
ATOM 740 C CA . THR A 1 93 ? 1.495 26.469 2.67 1 98.62 93 THR A CA 1
ATOM 741 C C . THR A 1 93 ? 2.674 26.203 3.604 1 98.62 93 THR A C 1
ATOM 743 O O . THR A 1 93 ? 2.482 25.875 4.773 1 98.62 93 THR A O 1
ATOM 746 N N . THR A 1 94 ? 3.912 26.359 3.051 1 98 94 THR A N 1
ATOM 747 C CA . THR A 1 94 ? 5.109 26.016 3.811 1 98 94 THR A CA 1
ATOM 748 C C . THR A 1 94 ? 5.891 27.281 4.18 1 98 94 THR A C 1
ATOM 750 O O . THR A 1 94 ? 5.777 28.312 3.514 1 98 94 THR A O 1
ATOM 753 N N . GLU A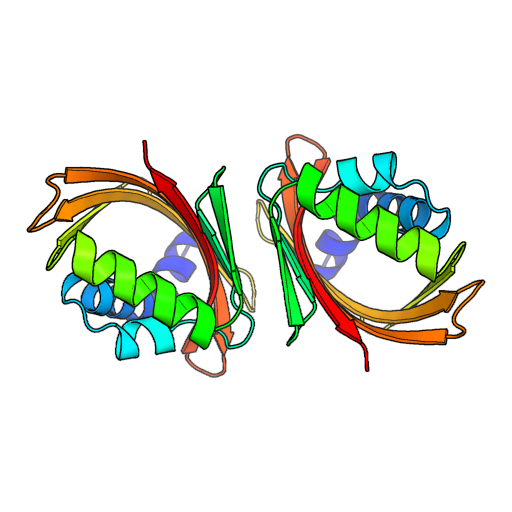 1 95 ? 6.625 27.172 5.145 1 97.81 95 GLU A N 1
ATOM 754 C CA . GLU A 1 95 ? 7.465 28.266 5.621 1 97.81 95 GLU A CA 1
ATOM 755 C C . GLU A 1 95 ? 8.57 28.594 4.625 1 97.81 95 GLU A C 1
ATOM 757 O O . GLU A 1 95 ? 8.961 29.75 4.473 1 97.81 95 GLU A O 1
ATOM 762 N N . LYS A 1 96 ? 9.047 27.609 3.885 1 97.25 96 LYS A N 1
ATOM 763 C CA . LYS A 1 96 ? 10.305 27.797 3.166 1 97.25 96 LYS A CA 1
ATOM 764 C C . LYS A 1 96 ? 10.109 27.625 1.663 1 97.25 96 LYS A C 1
ATOM 766 O O . LYS A 1 96 ? 10.953 28.047 0.87 1 97.25 96 LYS A O 1
ATOM 771 N N . MET A 1 97 ? 9.039 27 1.202 1 95.62 97 MET A N 1
ATOM 772 C CA . MET A 1 97 ? 8.953 26.609 -0.203 1 95.62 97 MET A CA 1
ATOM 773 C C . MET A 1 97 ? 7.703 27.188 -0.855 1 95.62 97 MET A C 1
ATOM 775 O O . MET A 1 97 ? 7.355 26.812 -1.979 1 95.62 97 MET A O 1
ATOM 779 N N . GLY A 1 98 ? 6.949 28.016 -0.178 1 97.31 98 GLY A N 1
ATOM 780 C CA . GLY A 1 98 ? 5.691 28.484 -0.733 1 97.31 98 GLY A CA 1
ATOM 781 C C . GLY A 1 98 ? 4.57 27.469 -0.635 1 97.31 98 GLY A C 1
ATOM 782 O O . GLY A 1 98 ? 4.508 26.703 0.322 1 97.31 98 GLY A O 1
ATOM 783 N N . THR A 1 99 ? 3.617 27.562 -1.566 1 98.31 99 THR A N 1
ATOM 784 C CA . THR A 1 99 ? 2.451 26.688 -1.516 1 98.31 99 THR A CA 1
ATOM 785 C C . THR A 1 99 ? 2.609 25.516 -2.48 1 98.31 99 THR A C 1
ATOM 787 O O . THR A 1 99 ? 2.965 25.703 -3.645 1 98.31 99 THR A O 1
ATOM 790 N N . ILE A 1 100 ? 2.434 24.344 -1.946 1 97.62 100 ILE A N 1
ATOM 791 C CA . ILE A 1 100 ? 2.42 23.141 -2.773 1 97.62 100 ILE A CA 1
ATOM 792 C C . ILE A 1 100 ? 1.031 22.5 -2.738 1 97.62 100 ILE A C 1
ATOM 794 O O . ILE A 1 100 ? 0.33 22.578 -1.729 1 97.62 100 ILE A O 1
ATOM 798 N N . LYS A 1 101 ? 0.679 21.891 -3.889 1 98.38 101 LYS A N 1
ATOM 799 C CA . LYS A 1 101 ? -0.642 21.281 -3.998 1 98.38 101 LYS A CA 1
ATOM 800 C C . LYS A 1 101 ? -0.562 19.922 -4.68 1 98.38 101 LYS A C 1
ATOM 802 O O . LYS A 1 101 ? 0.385 19.641 -5.418 1 98.38 101 LYS A O 1
ATOM 807 N N . GLY A 1 102 ? -1.494 19.047 -4.402 1 98.62 102 GLY A N 1
ATOM 808 C CA . GLY A 1 102 ? -1.577 17.734 -5.02 1 98.62 102 GLY A CA 1
ATOM 809 C C . GLY A 1 102 ? -2.699 16.891 -4.461 1 98.62 102 GLY A C 1
ATOM 810 O O . GLY A 1 102 ? -3.711 17.406 -3.994 1 98.62 102 GLY A O 1
ATOM 811 N N . LYS A 1 103 ? -2.574 15.625 -4.672 1 98.75 103 LYS A N 1
ATOM 812 C CA . LYS A 1 103 ? -3.529 14.633 -4.18 1 98.75 103 LYS A CA 1
ATOM 813 C C . LYS A 1 103 ? -2.826 13.547 -3.367 1 98.75 103 LYS A C 1
ATOM 815 O O . LYS A 1 103 ? -1.641 13.281 -3.572 1 98.75 103 LYS A O 1
ATOM 820 N N . PHE A 1 104 ? -3.553 13.047 -2.475 1 98.69 104 PHE A N 1
ATOM 821 C CA . PHE A 1 104 ? -2.99 11.906 -1.758 1 98.69 104 PHE A CA 1
ATOM 822 C C . PHE A 1 104 ? -4.055 10.844 -1.514 1 98.69 104 PHE A C 1
ATOM 824 O O . PHE A 1 104 ? -5.25 11.109 -1.648 1 98.69 104 PHE A O 1
ATOM 831 N N . SER A 1 105 ? -3.6 9.648 -1.277 1 98.69 105 SER A N 1
ATOM 832 C CA . SER A 1 105 ? -4.379 8.508 -0.817 1 98.69 105 SER A CA 1
ATOM 833 C C . SER A 1 105 ? -3.678 7.789 0.331 1 98.69 105 SER A C 1
ATOM 835 O O . SER A 1 105 ? -2.471 7.547 0.275 1 98.69 105 SER A O 1
ATOM 837 N N . GLN A 1 106 ? -4.426 7.543 1.366 1 98.88 106 GLN A N 1
ATOM 838 C CA . GLN A 1 106 ? -3.896 6.789 2.496 1 98.88 106 GLN A CA 1
ATOM 839 C C . GLN A 1 106 ? -4.793 5.605 2.838 1 98.88 106 GLN A C 1
ATOM 841 O O . GLN A 1 106 ? -6.023 5.719 2.803 1 98.88 106 GLN A O 1
ATOM 846 N N . ILE A 1 107 ? -4.203 4.457 3.082 1 98.88 107 ILE A N 1
ATOM 847 C CA . ILE A 1 107 ? -4.879 3.287 3.635 1 98.88 107 ILE A CA 1
ATOM 848 C C . ILE A 1 107 ? -4.441 3.076 5.082 1 98.88 107 ILE A C 1
ATOM 850 O O . ILE A 1 107 ? -3.266 2.832 5.355 1 98.88 107 ILE A O 1
ATOM 854 N N . TRP A 1 108 ? -5.41 3.24 5.992 1 98.88 108 TRP A N 1
ATOM 855 C CA . TRP A 1 108 ? -5.207 3.045 7.426 1 98.88 108 TRP A CA 1
ATOM 856 C C . TRP A 1 108 ? -5.66 1.654 7.855 1 98.88 108 TRP A C 1
ATOM 858 O O . TRP A 1 108 ? -6.746 1.203 7.473 1 98.88 108 TRP A O 1
ATOM 868 N N . LYS A 1 109 ? -4.84 0.985 8.562 1 98.69 109 LYS A N 1
ATOM 869 C CA . LYS A 1 109 ? -5.148 -0.344 9.086 1 98.69 109 LYS A CA 1
ATOM 870 C C . LYS A 1 109 ? -5.434 -0.295 10.586 1 98.69 109 LYS A C 1
ATOM 872 O O . LYS A 1 109 ? -4.688 0.327 11.344 1 98.69 109 LYS A O 1
ATOM 877 N N . LYS A 1 110 ? -6.496 -0.956 10.961 1 98.31 110 LYS A N 1
ATOM 878 C CA . LYS A 1 110 ? -6.871 -1.026 12.375 1 98.31 110 LYS A CA 1
ATOM 879 C C . LYS A 1 110 ? -5.781 -1.698 13.203 1 98.31 110 LYS A C 1
ATOM 881 O O . LYS A 1 110 ? -5.223 -2.719 12.789 1 98.31 110 LYS A O 1
ATOM 886 N N . ALA A 1 111 ? -5.41 -1.126 14.281 1 97.81 111 ALA A N 1
ATOM 887 C CA . ALA A 1 111 ? -4.438 -1.634 15.242 1 97.81 111 ALA A CA 1
ATOM 888 C C . ALA A 1 111 ? -4.949 -1.488 16.672 1 97.81 111 ALA A C 1
ATOM 890 O O . ALA A 1 111 ? -4.652 -0.5 17.344 1 97.81 111 ALA A O 1
ATOM 891 N N . GLY A 1 112 ? -5.613 -2.539 17.172 1 95.88 112 GLY A N 1
ATOM 892 C CA . GLY A 1 112 ? -6.305 -2.393 18.438 1 95.88 112 GLY A CA 1
ATOM 893 C C . GLY A 1 112 ? -7.379 -1.323 18.406 1 95.88 112 GLY A C 1
ATOM 894 O O . GLY A 1 112 ? -8.281 -1.364 17.578 1 95.88 112 GLY A O 1
ATOM 895 N N . ASP A 1 113 ? -7.266 -0.335 19.266 1 94.75 113 ASP A N 1
ATOM 896 C CA . ASP A 1 113 ? -8.234 0.752 19.328 1 94.75 113 ASP A CA 1
ATOM 897 C C . ASP A 1 113 ? -7.773 1.956 18.516 1 94.75 113 ASP A C 1
ATOM 899 O O . ASP A 1 113 ? -8.289 3.062 18.688 1 94.75 113 ASP A O 1
ATOM 903 N N . SER A 1 114 ? -6.832 1.718 17.703 1 97.25 114 SER A N 1
ATOM 904 C CA . SER A 1 114 ? -6.262 2.791 16.891 1 97.25 114 SER A CA 1
ATOM 905 C C . SER A 1 114 ? -6.176 2.393 15.43 1 97.25 114 SER A C 1
ATOM 907 O O . SER A 1 114 ? -6.688 1.344 15.031 1 97.25 114 SER A O 1
ATOM 909 N N . TYR A 1 115 ? -5.703 3.297 14.648 1 98.5 115 TYR A N 1
ATOM 910 C CA . TYR A 1 115 ? -5.398 3.078 13.242 1 98.5 115 TYR A CA 1
ATOM 911 C C . TYR A 1 115 ? -3.992 3.566 12.906 1 98.5 115 TYR A C 1
ATOM 913 O O . TYR A 1 115 ? -3.553 4.602 13.406 1 98.5 115 TYR A O 1
ATOM 921 N N . LEU A 1 116 ? -3.336 2.785 12.062 1 98.81 116 LEU A N 1
ATOM 922 C CA . LEU A 1 116 ? -2.016 3.158 11.57 1 98.81 116 LEU A CA 1
ATOM 923 C C . LEU A 1 116 ? -1.996 3.203 10.047 1 98.81 116 LEU A C 1
ATOM 925 O O . LEU A 1 116 ? -2.67 2.406 9.391 1 98.81 116 LEU A O 1
ATOM 929 N N . ILE A 1 117 ? -1.216 4.109 9.492 1 98.88 117 ILE A N 1
ATOM 930 C CA . ILE A 1 117 ? -1.071 4.219 8.039 1 98.88 117 ILE A CA 1
ATOM 931 C C . ILE A 1 117 ? -0.282 3.025 7.512 1 98.88 117 ILE A C 1
ATOM 933 O O . ILE A 1 117 ? 0.841 2.768 7.953 1 98.88 117 ILE A O 1
ATOM 937 N N . TYR A 1 118 ? -0.873 2.336 6.602 1 98.69 118 TYR A N 1
ATOM 938 C CA . TYR A 1 118 ? -0.319 1.123 6.012 1 98.69 118 TYR A CA 1
ATOM 939 C C . TYR A 1 118 ? 0.211 1.394 4.609 1 98.69 118 TYR A C 1
ATOM 941 O O . TYR A 1 118 ? 1.215 0.809 4.191 1 98.69 118 TYR A O 1
ATOM 949 N N . HIS A 1 119 ? -0.382 2.211 3.85 1 98.75 119 HIS A N 1
ATOM 950 C CA . HIS A 1 119 ? -0.04 2.711 2.523 1 98.75 119 HIS A CA 1
ATOM 951 C C . HIS A 1 119 ? -0.325 4.203 2.406 1 98.75 119 HIS A C 1
ATOM 953 O O . HIS A 1 119 ? -1.467 4.637 2.574 1 98.75 119 HIS A O 1
ATOM 959 N N . ASP A 1 120 ? 0.692 5.02 2.188 1 98.81 120 ASP A N 1
ATOM 960 C CA . ASP A 1 120 ? 0.604 6.469 2.02 1 98.81 120 ASP A CA 1
ATOM 961 C C . ASP A 1 120 ? 1.162 6.898 0.666 1 98.81 120 ASP A C 1
ATOM 963 O O . ASP A 1 120 ? 2.357 6.75 0.405 1 98.81 120 ASP A O 1
ATOM 967 N N . GLU A 1 121 ? 0.32 7.414 -0.21 1 98.75 121 GLU A N 1
ATOM 968 C CA . GLU A 1 121 ? 0.705 7.816 -1.56 1 98.75 121 GLU A CA 1
ATOM 969 C C . GLU A 1 121 ? 0.333 9.273 -1.831 1 98.75 121 GLU A C 1
ATOM 971 O O . GLU A 1 121 ? -0.783 9.695 -1.529 1 98.75 121 GLU A O 1
ATOM 976 N N . PHE A 1 122 ? 1.27 10.008 -2.338 1 98.56 122 PHE A N 1
ATOM 977 C CA . PHE A 1 122 ? 0.953 11.398 -2.664 1 98.56 122 PHE A CA 1
ATOM 978 C C . PHE A 1 122 ? 1.585 11.797 -3.99 1 98.56 122 PHE A C 1
ATOM 980 O O . PHE A 1 122 ? 2.469 11.102 -4.5 1 98.56 122 PHE A O 1
ATOM 987 N N . GLU A 1 123 ? 1.029 12.812 -4.594 1 98.31 123 GLU A N 1
ATOM 988 C CA . GLU A 1 123 ? 1.575 13.461 -5.781 1 98.31 123 GLU A CA 1
ATOM 989 C C . GLU A 1 123 ? 1.561 14.984 -5.629 1 98.31 123 GLU A C 1
ATOM 991 O O . GLU A 1 123 ? 0.75 15.531 -4.879 1 98.31 123 GLU A O 1
ATOM 996 N N . ILE A 1 124 ? 2.516 15.555 -6.215 1 96.06 124 ILE A N 1
ATOM 997 C CA . ILE A 1 124 ? 2.568 17.016 -6.273 1 96.06 124 ILE A CA 1
ATOM 998 C C . ILE A 1 124 ? 2.195 17.484 -7.676 1 96.06 124 ILE A C 1
ATOM 1000 O O . ILE A 1 124 ? 2.695 16.953 -8.672 1 96.06 124 ILE A O 1
ATOM 1004 N N . ASN A 1 125 ? 1.265 18.406 -7.738 1 90.94 125 ASN A N 1
ATOM 1005 C CA . ASN A 1 125 ? 0.804 18.953 -9.008 1 90.94 125 ASN A CA 1
ATOM 1006 C C . ASN A 1 125 ? 1.49 20.281 -9.336 1 90.94 125 ASN A C 1
ATOM 1008 O O . ASN A 1 125 ? 1.828 21.047 -8.438 1 90.94 125 ASN A O 1
ATOM 1012 N N . MET B 1 1 ? -25.016 -12.547 0.428 1 50.81 1 MET B N 1
ATOM 1013 C CA . MET B 1 1 ? -23.625 -13.016 0.497 1 50.81 1 MET B CA 1
ATOM 1014 C C . MET B 1 1 ? -22.781 -12.109 1.389 1 50.81 1 MET B C 1
ATOM 1016 O O . MET B 1 1 ? -23.031 -10.906 1.464 1 50.81 1 MET B O 1
ATOM 1020 N N . SER B 1 2 ? -22.016 -12.719 2.301 1 66.25 2 SER B N 1
ATOM 1021 C CA . SER B 1 2 ? -21.172 -11.875 3.143 1 66.25 2 SER B CA 1
ATOM 1022 C C . SER B 1 2 ? -20.25 -11.008 2.301 1 66.25 2 SER B C 1
ATOM 1024 O O . SER B 1 2 ? -19.938 -11.344 1.157 1 66.25 2 SER B O 1
ATOM 1026 N N . SER B 1 3 ? -20.125 -9.836 2.725 1 75.56 3 SER B N 1
ATOM 1027 C CA . SER B 1 3 ? -19.188 -8.945 2.035 1 75.56 3 SER B CA 1
ATOM 1028 C C . SER B 1 3 ? -17.906 -9.68 1.652 1 75.56 3 SER B C 1
ATOM 1030 O O . SER B 1 3 ? -17.344 -9.453 0.576 1 75.56 3 SER B O 1
ATOM 1032 N N . ASN B 1 4 ? -17.656 -10.711 2.467 1 85.56 4 ASN B N 1
ATOM 1033 C CA . ASN B 1 4 ? -16.453 -11.484 2.186 1 85.56 4 ASN B CA 1
ATOM 1034 C C . ASN B 1 4 ? -16.656 -12.438 1.016 1 85.56 4 ASN B C 1
ATOM 1036 O O . ASN B 1 4 ? -15.797 -12.547 0.138 1 85.56 4 ASN B O 1
ATOM 1040 N N . SER B 1 5 ? -17.766 -13.133 1.035 1 91.12 5 SER B N 1
ATOM 1041 C CA . SER B 1 5 ? -18.062 -14.07 -0.046 1 91.12 5 SER B CA 1
ATOM 1042 C C . SER B 1 5 ? -18.219 -13.344 -1.378 1 91.12 5 SER B C 1
ATOM 1044 O O . SER B 1 5 ? -17.781 -13.852 -2.42 1 91.12 5 SER B O 1
ATOM 1046 N N . GLU B 1 6 ? -18.828 -12.25 -1.372 1 95.5 6 GLU B N 1
ATOM 1047 C CA . GLU B 1 6 ? -18.984 -11.438 -2.574 1 95.5 6 GLU B CA 1
ATOM 1048 C C . GLU B 1 6 ? -17.641 -10.953 -3.1 1 95.5 6 GLU B C 1
ATOM 1050 O O . GLU B 1 6 ? -17.375 -11.023 -4.301 1 95.5 6 GLU B O 1
ATOM 1055 N N . ALA B 1 7 ? -16.812 -10.43 -2.162 1 97.56 7 ALA B N 1
ATOM 1056 C CA . ALA B 1 7 ? -15.469 -9.977 -2.529 1 97.56 7 ALA B CA 1
ATOM 1057 C C . ALA B 1 7 ? -14.68 -11.094 -3.207 1 97.56 7 ALA B C 1
ATOM 1059 O O . ALA B 1 7 ? -14.016 -10.859 -4.223 1 97.56 7 ALA B O 1
ATOM 1060 N N . LYS B 1 8 ? -14.789 -12.281 -2.652 1 97.81 8 LYS B N 1
ATO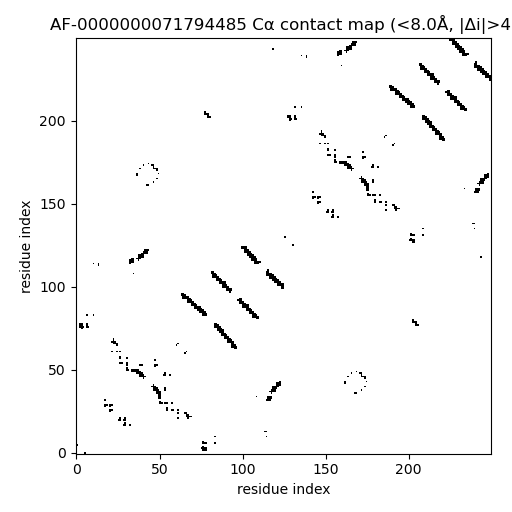M 1061 C CA . LYS B 1 8 ? -14.086 -13.438 -3.213 1 97.81 8 LYS B CA 1
ATOM 1062 C C . LYS B 1 8 ? -14.594 -13.758 -4.613 1 97.81 8 LYS B C 1
ATOM 1064 O O . LYS B 1 8 ? -13.805 -14.016 -5.523 1 97.81 8 LYS B O 1
ATOM 1069 N N . THR B 1 9 ? -15.828 -13.781 -4.809 1 97.62 9 THR B N 1
ATOM 1070 C CA . THR B 1 9 ? -16.438 -14.094 -6.098 1 97.62 9 THR B CA 1
ATOM 1071 C C . THR B 1 9 ? -16.016 -13.086 -7.156 1 97.62 9 THR B C 1
ATOM 1073 O O . THR B 1 9 ? -15.688 -13.453 -8.289 1 97.62 9 THR B O 1
ATOM 1076 N N . ILE B 1 10 ? -15.977 -11.805 -6.781 1 97.75 10 ILE B N 1
ATOM 1077 C CA . ILE B 1 10 ? -15.617 -10.734 -7.711 1 97.75 10 ILE B CA 1
ATOM 1078 C C . ILE B 1 10 ? -14.141 -10.859 -8.094 1 97.75 10 ILE B C 1
ATOM 1080 O O . ILE B 1 10 ? -13.789 -10.734 -9.266 1 97.75 10 ILE B O 1
ATOM 1084 N N . LEU B 1 11 ? -13.273 -11.148 -7.102 1 98.38 11 LEU B N 1
ATOM 1085 C CA . LEU B 1 11 ? -11.828 -11.07 -7.312 1 98.38 11 LEU B CA 1
ATOM 1086 C C . LEU B 1 11 ? -11.305 -12.352 -7.945 1 98.38 11 LEU B C 1
ATOM 1088 O O . LEU B 1 11 ? -10.258 -12.344 -8.594 1 98.38 11 LEU B O 1
ATOM 1092 N N . LYS B 1 12 ? -11.992 -13.453 -7.859 1 97.75 12 LYS B N 1
ATOM 1093 C CA . LYS B 1 12 ? -11.5 -14.797 -8.156 1 97.75 12 LYS B CA 1
ATOM 1094 C C . LYS B 1 12 ? -10.945 -14.875 -9.578 1 97.75 12 LYS B C 1
ATOM 1096 O O . LYS B 1 12 ? -9.836 -15.367 -9.789 1 97.75 12 LYS B O 1
ATOM 1101 N N . PRO B 1 13 ? -11.672 -14.414 -10.57 1 98 13 PRO B N 1
ATOM 1102 C CA . PRO B 1 13 ? -11.117 -14.578 -11.914 1 98 13 PRO B CA 1
ATOM 1103 C C . PRO B 1 13 ? -9.805 -13.828 -12.109 1 98 13 PRO B C 1
ATOM 1105 O O . PRO B 1 13 ? -8.898 -14.32 -12.781 1 98 13 PRO B O 1
ATOM 1108 N N . PHE B 1 14 ? -9.656 -12.609 -11.586 1 98.5 14 PHE B N 1
ATOM 1109 C CA . PHE B 1 14 ? -8.43 -11.828 -11.695 1 98.5 14 PHE B CA 1
ATOM 1110 C C . PHE B 1 14 ? -7.312 -12.453 -10.875 1 98.5 14 PHE B C 1
ATOM 1112 O O . PHE B 1 14 ? -6.184 -12.586 -11.359 1 98.5 14 PHE B O 1
ATOM 1119 N N . PHE B 1 15 ? -7.695 -12.852 -9.703 1 98.62 15 PHE B N 1
ATOM 1120 C CA . PHE B 1 15 ? -6.754 -13.453 -8.766 1 98.62 15 PHE B CA 1
ATOM 1121 C C . PHE B 1 15 ? -6.207 -14.766 -9.312 1 98.62 15 PHE B C 1
ATOM 1123 O O . PHE B 1 15 ? -5 -15.008 -9.266 1 98.62 15 PHE B O 1
ATOM 1130 N N . ASP B 1 16 ? -7.062 -15.609 -9.867 1 98.06 16 ASP B N 1
ATOM 1131 C CA . ASP B 1 16 ? -6.652 -16.891 -10.453 1 98.06 16 ASP B CA 1
ATOM 1132 C C . ASP B 1 16 ? -5.738 -16.672 -11.656 1 98.06 16 ASP B C 1
ATOM 1134 O O . ASP B 1 16 ? -4.73 -17.359 -11.805 1 98.06 16 ASP B O 1
ATOM 1138 N N . ASP B 1 17 ? -6.078 -15.734 -12.469 1 98.44 17 ASP B N 1
ATOM 1139 C CA . ASP B 1 17 ? -5.277 -15.469 -13.664 1 98.44 17 ASP B CA 1
ATOM 1140 C C . ASP B 1 17 ? -3.898 -14.93 -13.289 1 98.44 17 ASP B C 1
ATOM 1142 O O . ASP B 1 17 ? -2.895 -15.297 -13.898 1 98.44 17 ASP B O 1
ATOM 1146 N N . PHE B 1 18 ? -3.846 -14.047 -12.336 1 98.75 18 PHE B N 1
ATOM 1147 C CA . PHE B 1 18 ? -2.588 -13.508 -11.836 1 98.75 18 PHE B CA 1
ATOM 1148 C C . PHE B 1 18 ? -1.697 -14.633 -11.305 1 98.75 18 PHE B C 1
ATOM 1150 O O . PHE B 1 18 ? -0.524 -14.719 -11.672 1 98.75 18 PHE B O 1
ATOM 1157 N N . ASN B 1 19 ? -2.25 -15.461 -10.469 1 98.12 19 ASN B N 1
ATOM 1158 C CA . ASN B 1 19 ? -1.475 -16.547 -9.875 1 98.12 19 ASN B CA 1
ATOM 1159 C C . ASN B 1 19 ? -0.971 -17.516 -10.93 1 98.12 19 ASN B C 1
ATOM 1161 O O . ASN B 1 19 ? 0.174 -17.969 -10.867 1 98.12 19 ASN B O 1
ATOM 1165 N N . LYS B 1 20 ? -1.829 -17.828 -11.852 1 98 20 LYS B N 1
ATOM 1166 C CA . LYS B 1 20 ? -1.425 -18.719 -12.93 1 98 20 LYS B CA 1
ATOM 1167 C C . LYS B 1 20 ? -0.264 -18.125 -13.727 1 98 20 LYS B C 1
ATOM 1169 O O . LYS B 1 20 ? 0.666 -18.844 -14.102 1 98 20 LYS B O 1
ATOM 1174 N N . ALA B 1 21 ? -0.377 -16.828 -14.008 1 98.5 21 ALA B N 1
ATOM 1175 C CA . ALA B 1 21 ? 0.698 -16.156 -14.734 1 98.5 21 ALA B CA 1
ATOM 1176 C C . ALA B 1 21 ? 2.016 -16.25 -13.969 1 98.5 21 ALA B C 1
ATOM 1178 O O . ALA B 1 21 ? 3.064 -16.516 -14.555 1 98.5 21 ALA B O 1
ATOM 1179 N N . LEU B 1 22 ? 2.012 -16.078 -12.656 1 97.75 22 LEU B N 1
ATOM 1180 C CA . LEU B 1 22 ? 3.215 -16.172 -11.836 1 97.75 22 LEU B CA 1
ATOM 1181 C C . LEU B 1 22 ? 3.771 -17.578 -11.844 1 97.75 22 LEU B C 1
ATOM 1183 O O . LEU B 1 22 ? 4.977 -17.781 -12.016 1 97.75 22 LEU B O 1
ATOM 1187 N N . GLU B 1 23 ? 2.875 -18.516 -11.695 1 97.5 23 GLU B N 1
ATOM 1188 C CA . GLU B 1 23 ? 3.252 -19.922 -11.617 1 97.5 23 GLU B CA 1
ATOM 1189 C C . GLU B 1 23 ? 3.93 -20.391 -12.906 1 97.5 23 GLU B C 1
ATOM 1191 O O . GLU B 1 23 ? 4.852 -21.203 -12.875 1 97.5 23 GLU B O 1
ATOM 1196 N N . SER B 1 24 ? 3.543 -19.844 -13.984 1 97.06 24 SER B N 1
ATOM 1197 C CA . SER B 1 24 ? 4.031 -20.266 -15.289 1 97.06 24 SER B CA 1
ATOM 1198 C C . SER B 1 24 ? 5.133 -19.344 -15.797 1 97.06 24 SER B C 1
ATOM 1200 O O . SER B 1 24 ? 5.504 -19.391 -16.969 1 97.06 24 SER B O 1
ATOM 1202 N N . GLN B 1 25 ? 5.539 -18.391 -15.023 1 96.38 25 GLN B N 1
ATOM 1203 C CA . GLN B 1 25 ? 6.637 -17.469 -15.305 1 96.38 25 GLN B CA 1
ATOM 1204 C C . GLN B 1 25 ? 6.293 -16.547 -16.469 1 96.38 25 GLN B C 1
ATOM 1206 O O . GLN B 1 25 ? 7.156 -16.219 -17.281 1 96.38 25 GLN B O 1
ATOM 1211 N N . GLN B 1 26 ? 5.035 -16.297 -16.594 1 97.81 26 GLN B N 1
ATOM 1212 C CA . GLN B 1 26 ? 4.602 -15.266 -17.531 1 97.81 26 GLN B CA 1
ATOM 1213 C C . GLN B 1 26 ? 4.695 -13.875 -16.906 1 97.81 26 GLN B C 1
ATOM 1215 O O . GLN B 1 26 ? 3.676 -13.266 -16.594 1 97.81 26 GLN B O 1
ATOM 1220 N N . VAL B 1 27 ? 5.82 -13.383 -16.859 1 97.69 27 VAL B N 1
ATOM 1221 C CA . VAL B 1 27 ? 6.164 -12.219 -16.062 1 97.69 27 VAL B CA 1
ATOM 1222 C C . VAL B 1 27 ? 5.441 -10.984 -16.609 1 97.69 27 VAL B C 1
ATOM 1224 O O . VAL B 1 27 ? 4.891 -10.188 -15.836 1 97.69 27 VAL B O 1
ATOM 1227 N N . ASP B 1 28 ? 5.426 -10.805 -17.922 1 97.62 28 ASP B N 1
ATOM 1228 C CA . ASP B 1 28 ? 4.754 -9.648 -18.5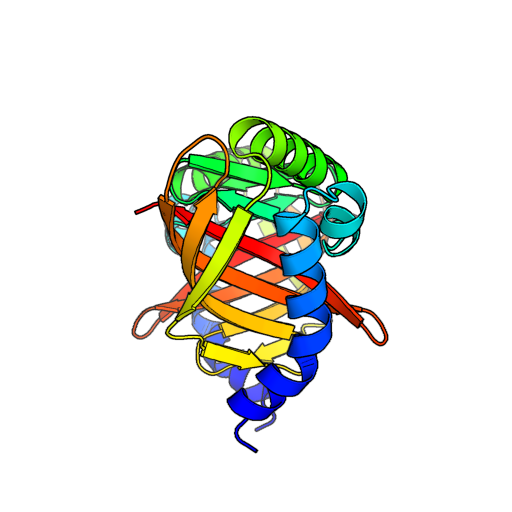 1 97.62 28 ASP B CA 1
ATOM 1229 C C . ASP 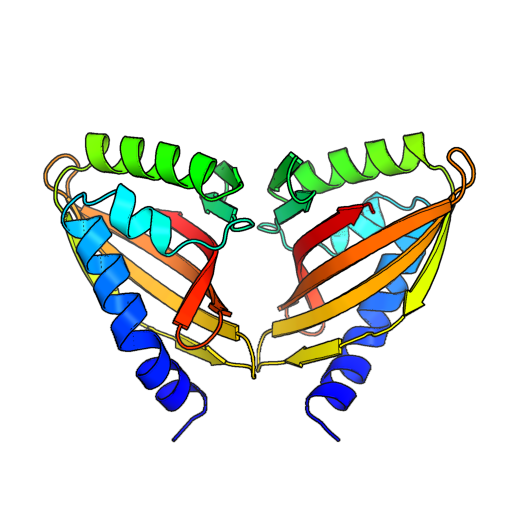B 1 28 ? 3.262 -9.656 -18.172 1 97.62 28 ASP B C 1
ATOM 1231 O O . ASP B 1 28 ? 2.699 -8.617 -17.812 1 97.62 28 ASP B O 1
ATOM 1235 N N . LYS B 1 29 ? 2.682 -10.766 -18.312 1 98.25 29 LYS B N 1
ATOM 1236 C CA . LYS B 1 29 ? 1.262 -10.898 -18 1 98.25 29 LYS B CA 1
ATOM 1237 C C . LYS B 1 29 ? 1.001 -10.617 -16.531 1 98.25 29 LYS B C 1
ATOM 1239 O O . LYS B 1 29 ? 0.044 -9.914 -16.172 1 98.25 29 LYS B O 1
ATOM 1244 N N . ALA B 1 30 ? 1.798 -11.188 -15.641 1 98.62 30 ALA B N 1
ATOM 1245 C CA . ALA B 1 30 ? 1.649 -10.945 -14.211 1 98.62 30 ALA B CA 1
ATOM 1246 C C . ALA B 1 30 ? 1.813 -9.461 -13.891 1 98.62 30 ALA B C 1
ATOM 1248 O O . ALA B 1 30 ? 1.04 -8.898 -13.109 1 98.62 30 ALA B O 1
ATOM 1249 N N . ALA B 1 31 ? 2.805 -8.836 -14.523 1 98.62 31 ALA B N 1
ATOM 1250 C CA . ALA B 1 31 ? 3.084 -7.422 -14.273 1 98.62 31 ALA B CA 1
ATOM 1251 C C . ALA B 1 31 ? 1.903 -6.547 -14.688 1 98.62 31 ALA B C 1
ATOM 1253 O O . ALA B 1 31 ? 1.651 -5.504 -14.078 1 98.62 31 ALA B O 1
ATOM 1254 N N . ASP B 1 32 ? 1.149 -6.965 -15.633 1 98.19 32 ASP B N 1
ATOM 1255 C CA . ASP B 1 32 ? 0.015 -6.207 -16.156 1 98.19 32 ASP B CA 1
ATOM 1256 C C . ASP B 1 32 ? -1.113 -6.137 -15.125 1 98.19 32 ASP B C 1
ATOM 1258 O O . ASP B 1 32 ? -2.039 -5.332 -15.266 1 98.19 32 ASP B O 1
ATOM 1262 N N . TYR B 1 33 ? -1.078 -6.953 -14.117 1 98.75 33 TYR B N 1
ATOM 1263 C CA . TYR B 1 33 ? -2.098 -6.918 -13.07 1 98.75 33 TYR B CA 1
ATOM 1264 C C . TYR B 1 33 ? -1.753 -5.883 -12.008 1 98.75 33 TYR B C 1
ATOM 1266 O O . TYR B 1 33 ? -2.574 -5.582 -11.141 1 98.75 33 TYR B O 1
ATOM 1274 N N . TYR B 1 34 ? -0.583 -5.352 -12.07 1 98.81 34 TYR B N 1
ATOM 1275 C CA . TYR B 1 34 ? -0.235 -4.301 -11.125 1 98.81 34 TYR B CA 1
ATOM 1276 C C . TYR B 1 34 ? -0.682 -2.936 -11.633 1 98.81 34 TYR B C 1
ATOM 1278 O O . TYR B 1 34 ? -0.544 -2.633 -12.812 1 98.81 34 TYR B O 1
ATOM 1286 N N . HIS B 1 35 ? -1.279 -2.158 -10.727 1 98.19 35 HIS B N 1
ATOM 1287 C CA . HIS B 1 35 ? -1.537 -0.745 -10.984 1 98.19 35 HIS B CA 1
ATOM 1288 C C . HIS B 1 35 ? -0.249 -0.002 -11.32 1 98.19 35 HIS B C 1
ATOM 1290 O O . HIS B 1 35 ? 0.816 -0.322 -10.789 1 98.19 35 HIS B O 1
ATOM 1296 N N . PRO B 1 36 ? -0.298 1.052 -12.211 1 96.69 36 PRO B N 1
ATOM 1297 C CA . PRO B 1 36 ? 0.921 1.792 -12.547 1 96.69 36 PRO B CA 1
ATOM 1298 C C . PRO B 1 36 ? 1.615 2.373 -11.312 1 96.69 36 PRO B C 1
ATOM 1300 O O . PRO B 1 36 ? 2.838 2.537 -11.312 1 96.69 36 PRO B O 1
ATOM 1303 N N . ASP B 1 37 ? 0.846 2.613 -10.195 1 96.5 37 ASP B N 1
ATOM 1304 C CA . ASP B 1 37 ? 1.402 3.184 -8.977 1 96.5 37 ASP B CA 1
ATOM 1305 C C . ASP B 1 37 ? 1.481 2.133 -7.867 1 96.5 37 ASP B C 1
ATOM 1307 O O . ASP B 1 37 ? 1.41 2.467 -6.684 1 96.5 37 ASP B O 1
ATOM 1311 N N . ALA B 1 38 ? 1.516 0.908 -8.273 1 98.5 38 ALA B N 1
ATOM 1312 C CA . ALA B 1 38 ? 1.548 -0.192 -7.312 1 98.5 38 ALA B CA 1
ATOM 1313 C C . ALA B 1 38 ? 2.879 -0.231 -6.566 1 98.5 38 ALA B C 1
ATOM 1315 O O . ALA B 1 38 ? 3.877 0.318 -7.039 1 98.5 38 ALA B O 1
ATOM 1316 N N . VAL B 1 39 ? 2.84 -0.878 -5.41 1 98.69 39 VAL B N 1
ATOM 1317 C CA . VAL B 1 39 ? 4.047 -1.188 -4.652 1 98.69 39 VAL B CA 1
ATOM 1318 C C . VAL B 1 39 ? 4.078 -2.678 -4.312 1 98.69 39 VAL B C 1
ATOM 1320 O O . VAL B 1 39 ? 3.041 -3.268 -3.994 1 98.69 39 VAL B O 1
ATOM 1323 N N . LEU B 1 40 ? 5.234 -3.303 -4.457 1 98.75 40 LEU B N 1
ATOM 1324 C CA . LEU B 1 40 ? 5.551 -4.637 -3.961 1 98.75 40 LEU B CA 1
ATOM 1325 C C . LEU B 1 40 ? 6.453 -4.559 -2.736 1 98.75 40 LEU B C 1
ATOM 1327 O O . LEU B 1 40 ? 7.492 -3.893 -2.764 1 98.75 40 LEU B O 1
ATOM 1331 N N . VAL B 1 41 ? 6.027 -5.211 -1.673 1 98.44 41 VAL B N 1
ATOM 1332 C CA . VAL B 1 41 ? 6.742 -5.129 -0.402 1 98.44 41 VAL B CA 1
ATOM 1333 C C . VAL B 1 41 ? 7.141 -6.531 0.055 1 98.44 41 VAL B C 1
ATOM 1335 O O . VAL B 1 41 ? 6.285 -7.406 0.217 1 98.44 41 VAL B O 1
ATOM 1338 N N . HIS B 1 42 ? 8.438 -6.73 0.201 1 97.94 42 HIS B N 1
ATOM 1339 C CA . HIS B 1 42 ? 8.938 -7.871 0.96 1 97.94 42 HIS B CA 1
ATOM 1340 C C . HIS B 1 42 ? 9.172 -7.5 2.422 1 97.94 42 HIS B C 1
ATOM 1342 O O . HIS B 1 42 ? 10.156 -6.836 2.752 1 97.94 42 HIS B O 1
ATOM 1348 N N . LYS B 1 43 ? 8.281 -7.961 3.244 1 97.62 43 LYS B N 1
ATOM 1349 C CA . LYS B 1 43 ? 8.273 -7.539 4.641 1 97.62 43 LYS B CA 1
ATOM 1350 C C . LYS B 1 43 ? 9.648 -7.723 5.277 1 97.62 43 LYS B C 1
ATOM 1352 O O . LYS B 1 43 ? 10.266 -8.781 5.141 1 97.62 43 LYS B O 1
ATOM 1357 N N . GLY B 1 44 ? 10.023 -6.598 5.922 1 94.62 44 GLY B N 1
ATOM 1358 C CA . GLY B 1 44 ? 11.281 -6.605 6.648 1 94.62 44 GLY B CA 1
ATOM 1359 C C . GLY B 1 44 ? 12.492 -6.457 5.742 1 94.62 44 GLY B C 1
ATOM 1360 O O . GLY B 1 44 ? 13.633 -6.449 6.219 1 94.62 44 GLY B O 1
ATOM 1361 N N . LYS B 1 45 ? 12.391 -6.309 4.438 1 93.75 45 LYS B N 1
ATOM 1362 C CA . LYS B 1 45 ? 13.523 -6.281 3.52 1 93.75 45 LYS B CA 1
ATOM 1363 C C . LYS B 1 45 ? 13.469 -5.055 2.613 1 93.75 45 LYS B C 1
ATOM 1365 O O . LYS B 1 45 ? 14.195 -4.082 2.83 1 93.75 45 LYS B O 1
ATOM 1370 N N . ASN B 1 46 ? 12.547 -5.07 1.543 1 94.12 46 ASN B N 1
ATOM 1371 C CA . ASN B 1 46 ? 12.547 -4.012 0.539 1 94.12 46 ASN B CA 1
ATOM 1372 C C . ASN B 1 46 ? 11.156 -3.789 -0.048 1 94.12 46 ASN B C 1
ATOM 1374 O O . ASN B 1 46 ? 10.234 -4.562 0.218 1 94.12 46 ASN B O 1
ATOM 1378 N N . CYS B 1 47 ? 11.047 -2.689 -0.764 1 97.56 47 CYS B N 1
ATOM 1379 C CA . CYS B 1 47 ? 9.859 -2.424 -1.569 1 97.56 47 CYS B CA 1
ATOM 1380 C C . CYS B 1 47 ? 10.242 -1.933 -2.959 1 97.56 47 CYS B C 1
ATOM 1382 O O . CYS B 1 47 ? 11.344 -1.425 -3.162 1 97.56 47 CYS B O 1
ATOM 1384 N N . TRP B 1 48 ? 9.367 -2.189 -3.863 1 98.19 48 TRP B N 1
ATOM 1385 C CA . TRP B 1 48 ? 9.523 -1.761 -5.25 1 98.19 48 TRP B CA 1
ATOM 1386 C C . TRP B 1 48 ? 8.305 -0.989 -5.727 1 98.19 48 TRP B C 1
ATOM 1388 O O . TRP B 1 48 ? 7.168 -1.358 -5.414 1 98.19 48 TRP B O 1
ATOM 1398 N N . TYR B 1 49 ? 8.586 0.029 -6.48 1 97.94 49 TYR B N 1
ATOM 1399 C CA . TYR B 1 49 ? 7.523 0.926 -6.918 1 97.94 49 TYR B CA 1
ATOM 1400 C C . TYR B 1 49 ? 7.309 0.827 -8.422 1 97.94 49 TYR B C 1
ATOM 1402 O O . TYR B 1 49 ? 8.273 0.775 -9.188 1 97.94 49 TYR B O 1
ATOM 1410 N N . GLY B 1 50 ? 6.031 0.879 -8.75 1 97.94 50 GLY B N 1
ATOM 1411 C CA . GLY B 1 50 ? 5.637 1.007 -10.148 1 97.94 50 GLY B CA 1
ATOM 1412 C C . GLY B 1 50 ? 5.664 -0.31 -10.898 1 97.94 50 GLY B C 1
ATOM 1413 O O . GLY B 1 50 ? 6.465 -1.194 -10.586 1 97.94 50 GLY B O 1
ATOM 1414 N N . ARG B 1 51 ? 4.875 -0.408 -11.977 1 97.38 51 ARG B N 1
ATOM 1415 C CA . ARG B 1 51 ? 4.727 -1.644 -12.742 1 97.38 51 ARG B CA 1
ATOM 1416 C C . ARG B 1 51 ? 6.066 -2.102 -13.305 1 97.38 51 ARG B C 1
ATOM 1418 O O . ARG B 1 51 ? 6.402 -3.287 -13.242 1 97.38 51 ARG B O 1
ATOM 1425 N N . GLU B 1 52 ? 6.812 -1.16 -13.781 1 95.75 52 GLU B N 1
ATOM 1426 C CA . GLU B 1 52 ? 8.094 -1.539 -14.375 1 95.75 52 GLU B CA 1
ATOM 1427 C C . GLU B 1 52 ? 9.07 -2.033 -13.305 1 95.75 52 GLU B C 1
ATOM 1429 O O . GLU B 1 52 ? 9.781 -3.018 -13.516 1 95.75 52 GLU B O 1
ATOM 1434 N N . GLY B 1 53 ? 9.141 -1.298 -12.203 1 96.88 53 GLY B N 1
ATOM 1435 C CA . GLY B 1 53 ? 9.977 -1.752 -11.109 1 96.88 53 GLY B CA 1
ATOM 1436 C C . GLY B 1 53 ? 9.586 -3.119 -10.578 1 96.88 53 GLY B C 1
ATOM 1437 O O . GLY B 1 53 ? 10.445 -3.961 -10.312 1 96.88 53 GLY B O 1
ATOM 1438 N N . ILE B 1 54 ? 8.32 -3.354 -10.469 1 98.5 54 ILE B N 1
ATOM 1439 C CA . ILE B 1 54 ? 7.809 -4.625 -9.961 1 98.5 54 ILE B CA 1
ATOM 1440 C C . ILE B 1 54 ? 8.086 -5.734 -10.969 1 98.5 54 ILE B C 1
ATOM 1442 O O . ILE B 1 54 ? 8.469 -6.844 -10.594 1 98.5 54 ILE B O 1
ATOM 1446 N N . LYS B 1 55 ? 7.91 -5.414 -12.234 1 98.56 55 LYS B N 1
ATOM 1447 C CA . LYS B 1 55 ? 8.18 -6.395 -13.281 1 98.56 55 LYS B CA 1
ATOM 1448 C C . LYS B 1 55 ? 9.609 -6.918 -13.188 1 98.56 55 LYS B C 1
ATOM 1450 O O . LYS B 1 55 ? 9.852 -8.117 -13.336 1 98.56 55 LYS B O 1
ATOM 1455 N N . GLN B 1 56 ? 10.547 -6.047 -12.945 1 98.25 56 GLN B N 1
ATOM 1456 C CA . GLN B 1 56 ? 11.945 -6.449 -12.836 1 98.25 56 GLN B CA 1
ATOM 1457 C C . GLN B 1 56 ? 12.156 -7.402 -11.664 1 98.25 56 GLN B C 1
ATOM 1459 O O . GLN B 1 56 ? 12.938 -8.352 -11.75 1 98.25 56 GLN B O 1
ATOM 1464 N N . GLU B 1 57 ? 11.477 -7.113 -10.609 1 97.94 57 GLU B N 1
ATOM 1465 C CA . GLU B 1 57 ? 11.602 -8 -9.461 1 97.94 57 GLU B CA 1
ATOM 1466 C C . GLU B 1 57 ? 10.953 -9.352 -9.727 1 97.94 57 GLU B C 1
ATOM 1468 O O . GLU B 1 57 ? 11.477 -10.391 -9.32 1 97.94 57 GLU B O 1
ATOM 1473 N N . LEU B 1 58 ? 9.812 -9.359 -10.414 1 98.25 58 LEU B N 1
ATOM 1474 C CA . LEU B 1 58 ? 9.148 -10.609 -10.781 1 98.25 58 LEU B CA 1
ATOM 1475 C C . LEU B 1 58 ? 10.039 -11.453 -11.68 1 98.25 58 LEU B C 1
ATOM 1477 O O . LEU B 1 58 ? 10.047 -12.68 -11.578 1 98.25 58 LEU B O 1
ATOM 1481 N N . LEU B 1 59 ? 10.742 -10.766 -12.562 1 98.06 59 LEU B N 1
ATOM 1482 C CA . LEU B 1 59 ? 11.68 -11.469 -13.43 1 98.06 59 LEU B CA 1
ATOM 1483 C C . LEU B 1 59 ? 12.75 -12.18 -12.609 1 98.06 59 LEU B C 1
ATOM 1485 O O . LEU B 1 59 ? 13.07 -13.344 -12.875 1 98.06 59 LEU B O 1
ATOM 1489 N N . LYS B 1 60 ? 13.312 -11.516 -11.656 1 97.31 60 LYS B N 1
ATOM 1490 C CA . LYS B 1 60 ? 14.328 -12.109 -10.789 1 97.31 60 LYS B CA 1
ATOM 1491 C C . LYS B 1 60 ? 13.766 -13.312 -10.031 1 97.31 60 LYS B C 1
ATOM 1493 O O . LYS B 1 60 ? 14.43 -14.352 -9.93 1 97.31 60 LYS B O 1
ATOM 1498 N N . TYR B 1 61 ? 12.594 -13.164 -9.5 1 95.62 61 TYR B N 1
ATOM 1499 C CA . TYR B 1 61 ? 11.953 -14.258 -8.773 1 95.62 61 TYR B CA 1
ATOM 1500 C C . TYR B 1 61 ? 11.719 -15.453 -9.688 1 95.62 61 TYR B C 1
ATOM 1502 O O . TYR B 1 61 ? 11.922 -16.594 -9.289 1 95.62 61 TYR B O 1
ATOM 1510 N N . GLY B 1 62 ? 11.203 -15.164 -10.812 1 95.75 62 GLY B N 1
ATOM 1511 C CA . GLY B 1 62 ? 11 -16.234 -11.773 1 95.75 62 GLY B CA 1
ATOM 1512 C C . GLY B 1 62 ? 12.266 -17 -12.094 1 95.75 62 GLY B C 1
ATOM 1513 O O . GLY B 1 62 ? 12.242 -18.234 -12.188 1 95.75 62 GLY B O 1
ATOM 1514 N N . GLU B 1 63 ? 13.328 -16.297 -12.289 1 96.19 63 GLU B N 1
ATOM 1515 C CA . GLU B 1 63 ? 14.609 -16.922 -12.594 1 96.19 63 GLU B CA 1
ATOM 1516 C C . GLU B 1 63 ? 15.102 -17.781 -11.43 1 96.19 63 GLU B C 1
ATOM 1518 O O . GLU B 1 63 ? 15.648 -18.859 -11.633 1 96.19 63 GLU B O 1
ATOM 1523 N N . LEU B 1 64 ? 14.898 -17.312 -10.297 1 95.12 64 LEU B N 1
ATOM 1524 C CA . LEU B 1 64 ? 15.383 -17.984 -9.094 1 95.12 64 LEU B CA 1
ATOM 1525 C C . LEU B 1 64 ? 14.547 -19.219 -8.789 1 95.12 64 LEU B C 1
ATOM 1527 O O . LEU B 1 64 ? 15.086 -20.234 -8.344 1 95.12 64 LEU B O 1
ATOM 1531 N N . MET B 1 65 ? 13.273 -19.219 -9.055 1 96 65 MET B N 1
ATOM 1532 C CA . MET B 1 65 ? 12.367 -20.266 -8.578 1 96 65 MET B CA 1
ATOM 1533 C C . MET B 1 65 ? 12.016 -21.234 -9.703 1 96 65 MET B C 1
ATOM 1535 O O . MET B 1 65 ? 11.727 -22.406 -9.445 1 96 65 MET B O 1
ATOM 1539 N N . GLY B 1 66 ? 12.008 -20.625 -10.938 1 96.69 66 GLY B N 1
ATOM 1540 C CA . GLY B 1 66 ? 11.43 -21.422 -12.016 1 96.69 66 GLY B CA 1
ATOM 1541 C C . GLY B 1 66 ? 9.93 -21.578 -11.898 1 96.69 66 GLY B C 1
ATOM 1542 O O . GLY B 1 66 ? 9.258 -20.797 -11.227 1 96.69 66 GLY B O 1
ATOM 1543 N N . LYS B 1 67 ? 9.352 -22.594 -12.625 1 97.38 67 LYS B N 1
ATOM 1544 C CA . LYS B 1 67 ? 7.922 -22.875 -12.508 1 97.38 67 LYS B CA 1
ATOM 1545 C C . LYS B 1 67 ? 7.547 -23.25 -11.078 1 97.38 67 LYS B C 1
ATOM 1547 O O . LYS B 1 67 ? 8.344 -23.859 -10.367 1 97.38 67 LYS B O 1
ATOM 1552 N N . ALA B 1 68 ? 6.34 -22.891 -10.734 1 97.88 68 ALA B N 1
ATOM 1553 C CA . ALA B 1 68 ? 5.914 -23.141 -9.359 1 97.88 68 ALA B CA 1
ATOM 1554 C C . ALA B 1 68 ? 4.422 -23.453 -9.297 1 97.88 68 ALA B C 1
ATOM 1556 O O . ALA B 1 68 ? 3.684 -23.203 -10.25 1 97.88 68 ALA B O 1
ATOM 1557 N N . THR B 1 69 ? 4.051 -24.078 -8.156 1 98.31 69 THR B N 1
ATOM 1558 C CA . THR B 1 69 ? 2.652 -24.297 -7.801 1 98.31 69 THR B CA 1
ATOM 1559 C C . THR B 1 69 ? 2.377 -23.828 -6.379 1 98.31 69 THR B C 1
ATOM 1561 O O . THR B 1 69 ? 3.15 -24.109 -5.461 1 98.31 69 THR B O 1
ATOM 1564 N N . THR B 1 70 ? 1.199 -23.078 -6.242 1 98.44 70 THR B N 1
ATOM 1565 C CA . THR B 1 70 ? 0.908 -22.469 -4.949 1 98.44 70 THR B CA 1
ATOM 1566 C C . THR B 1 70 ? -0.421 -22.984 -4.398 1 98.44 70 THR B C 1
ATOM 1568 O O . THR B 1 70 ? -1.409 -23.062 -5.129 1 98.44 70 THR B O 1
ATOM 1571 N N . LYS B 1 71 ? -0.363 -23.359 -3.135 1 98.5 71 LYS B N 1
ATOM 1572 C CA . LYS B 1 71 ? -1.565 -23.641 -2.352 1 98.5 71 LYS B CA 1
ATOM 1573 C C . LYS B 1 71 ? -1.838 -22.516 -1.353 1 98.5 71 LYS B C 1
ATOM 1575 O O . LYS B 1 71 ? -0.929 -22.062 -0.648 1 98.5 71 LYS B O 1
ATOM 1580 N N . LEU B 1 72 ? -3.088 -22.078 -1.314 1 98.44 72 LEU B N 1
ATOM 1581 C CA . LEU B 1 72 ? -3.49 -21.016 -0.391 1 98.44 72 LEU B CA 1
ATOM 1582 C C . LEU B 1 72 ? -4.387 -21.578 0.711 1 98.44 72 LEU B C 1
ATOM 1584 O O . LEU B 1 72 ? -5.234 -22.422 0.455 1 98.44 72 LEU B O 1
ATOM 1588 N N . THR B 1 73 ? -4.191 -21.078 1.912 1 98.56 73 THR B N 1
ATOM 1589 C CA . THR B 1 73 ? -5.074 -21.391 3.031 1 98.56 73 THR B CA 1
ATOM 1590 C C . THR B 1 73 ? -5.41 -20.125 3.828 1 98.56 73 THR B C 1
ATOM 1592 O O . THR B 1 73 ? -4.727 -19.109 3.711 1 98.56 73 THR B O 1
ATOM 1595 N N . ASP B 1 74 ? -6.574 -20.141 4.547 1 98.06 74 ASP B N 1
ATOM 1596 C CA . ASP B 1 74 ? -7.023 -19.078 5.445 1 98.06 74 ASP B CA 1
ATOM 1597 C C . ASP B 1 74 ? -7.215 -17.766 4.691 1 98.06 74 ASP B C 1
ATOM 1599 O O . ASP B 1 74 ? -6.777 -16.719 5.148 1 98.06 74 ASP B O 1
ATOM 1603 N N . GLU B 1 75 ? -7.738 -17.922 3.49 1 98.06 75 GLU B N 1
ATOM 1604 C CA . GLU B 1 75 ? -8.047 -16.719 2.729 1 98.06 75 GLU B CA 1
ATOM 1605 C C . GLU B 1 75 ? -9.094 -15.867 3.441 1 98.06 75 GLU B C 1
ATOM 1607 O O . GLU B 1 75 ? -10.086 -16.391 3.947 1 98.06 75 GLU B O 1
ATOM 1612 N N . ALA B 1 76 ? -8.844 -14.641 3.521 1 97.81 76 ALA B N 1
ATOM 1613 C CA . ALA B 1 76 ? -9.805 -13.664 4.035 1 97.81 76 ALA B CA 1
ATOM 1614 C C . ALA B 1 76 ? -9.938 -12.477 3.09 1 97.81 76 ALA B C 1
ATOM 1616 O O . ALA B 1 76 ? -8.945 -12.023 2.512 1 97.81 76 ALA B O 1
ATOM 1617 N N . TYR B 1 77 ? -11.141 -12.031 2.969 1 98.31 77 TYR B N 1
ATOM 1618 C CA . TYR B 1 77 ? -11.438 -10.945 2.043 1 98.31 77 TYR B CA 1
ATOM 1619 C C . TYR B 1 77 ? -12.195 -9.82 2.744 1 98.31 77 TYR B C 1
ATOM 1621 O O . TYR B 1 77 ? -13.031 -10.078 3.615 1 98.31 77 TYR B O 1
ATOM 1629 N N . GLN B 1 78 ? -11.922 -8.633 2.377 1 97.75 78 GLN B N 1
ATOM 1630 C CA . GLN B 1 78 ? -12.688 -7.434 2.697 1 97.75 78 GLN B CA 1
ATOM 1631 C C . GLN B 1 78 ? -12.867 -6.551 1.466 1 97.75 78 GLN B C 1
ATOM 1633 O O . GLN B 1 78 ? -12.031 -6.562 0.558 1 97.75 78 GLN B O 1
ATOM 1638 N N . MET B 1 79 ? -13.93 -5.805 1.446 1 97.06 79 MET B N 1
ATOM 1639 C CA . MET B 1 79 ? -14.164 -5.023 0.235 1 97.06 79 MET B CA 1
ATOM 1640 C C . MET B 1 79 ? -14.812 -3.684 0.569 1 97.06 79 MET B C 1
ATOM 1642 O O . MET B 1 79 ? -15.57 -3.58 1.532 1 97.06 79 MET B O 1
ATOM 1646 N N . THR B 1 80 ? -14.43 -2.688 -0.14 1 95.94 80 THR B N 1
ATOM 1647 C CA . THR B 1 80 ? -15.148 -1.427 -0.279 1 95.94 80 THR B CA 1
ATOM 1648 C C . THR B 1 80 ? -15.719 -1.282 -1.687 1 95.94 80 THR B C 1
ATOM 1650 O O . THR B 1 80 ? -15.789 -2.258 -2.438 1 95.94 80 THR B O 1
ATOM 1653 N N . SER B 1 81 ? -16.219 -0.116 -1.927 1 94.62 81 SER B N 1
ATOM 1654 C CA . SER B 1 81 ? -16.75 0.103 -3.27 1 94.62 81 SER B CA 1
ATOM 1655 C C . SER B 1 81 ? -15.641 0.006 -4.32 1 94.62 81 SER B C 1
ATOM 1657 O O . SER B 1 81 ? -15.875 -0.489 -5.426 1 94.62 81 SER B O 1
ATOM 1659 N N . ASP B 1 82 ? -14.406 0.392 -3.92 1 97.19 82 ASP B N 1
ATOM 1660 C CA . ASP B 1 82 ? -13.383 0.528 -4.957 1 97.19 82 ASP B CA 1
ATOM 1661 C C . ASP B 1 82 ? -12.211 -0.421 -4.707 1 97.19 82 ASP B C 1
ATOM 1663 O O . ASP B 1 82 ? -11.328 -0.557 -5.551 1 97.19 82 ASP B O 1
ATOM 1667 N N . TYR B 1 83 ? -12.242 -1.077 -3.496 1 98.06 83 TYR B N 1
ATOM 1668 C CA . TYR B 1 83 ? -11.086 -1.889 -3.146 1 98.06 83 TYR B CA 1
ATOM 1669 C C . TYR B 1 83 ? -11.508 -3.275 -2.68 1 98.06 83 TYR B C 1
ATOM 1671 O O . TYR B 1 83 ? -12.555 -3.432 -2.051 1 98.06 83 TYR B O 1
ATOM 1679 N N . ILE B 1 84 ? -10.703 -4.262 -2.979 1 98.5 84 ILE B N 1
ATOM 1680 C CA . ILE B 1 84 ? -10.773 -5.586 -2.369 1 98.5 84 ILE B CA 1
ATOM 1681 C C . ILE B 1 84 ? -9.43 -5.945 -1.747 1 98.5 84 ILE B C 1
ATOM 1683 O O . ILE B 1 84 ? -8.383 -5.789 -2.381 1 98.5 84 ILE B O 1
ATOM 1687 N N . ILE B 1 85 ? -9.469 -6.328 -0.516 1 98.62 85 ILE B N 1
ATOM 1688 C CA . ILE B 1 85 ? -8.281 -6.742 0.222 1 98.62 85 ILE B CA 1
ATOM 1689 C C . ILE B 1 85 ? -8.32 -8.25 0.462 1 98.62 85 ILE B C 1
ATOM 1691 O O . ILE B 1 85 ? -9.328 -8.781 0.93 1 98.62 85 ILE B O 1
ATOM 1695 N N . VAL B 1 86 ? -7.266 -8.93 0.111 1 98.62 86 VAL B N 1
ATOM 1696 C CA . VAL B 1 86 ? -7.176 -10.367 0.348 1 98.62 86 VAL B CA 1
ATOM 1697 C C . VAL B 1 86 ? -5.914 -10.688 1.146 1 98.62 86 VAL B C 1
ATOM 1699 O O . VAL B 1 86 ? -4.852 -10.102 0.898 1 98.62 86 VAL B O 1
ATOM 1702 N N . THR B 1 87 ? -6 -11.445 2.156 1 98.62 87 THR B N 1
ATOM 1703 C CA . THR B 1 87 ? -4.891 -12.023 2.906 1 98.62 87 THR B CA 1
ATOM 1704 C C . THR B 1 87 ? -4.953 -13.547 2.885 1 98.62 87 THR B C 1
ATOM 1706 O O . THR B 1 87 ? -6.039 -14.125 2.824 1 98.62 87 THR B O 1
ATOM 1709 N N . ALA B 1 88 ? -3.803 -14.18 2.902 1 98.75 88 ALA B N 1
ATOM 1710 C CA . ALA B 1 88 ? -3.77 -15.641 2.934 1 98.75 88 ALA B CA 1
ATOM 1711 C C . ALA B 1 88 ? -2.389 -16.156 3.342 1 98.75 88 ALA B C 1
ATOM 1713 O O . ALA B 1 88 ? -1.409 -15.398 3.305 1 98.75 88 ALA B O 1
ATOM 1714 N N . ASN B 1 89 ? -2.4 -17.375 3.787 1 98.81 89 ASN B N 1
ATOM 1715 C CA . ASN B 1 89 ? -1.168 -18.156 3.824 1 98.81 89 ASN B CA 1
ATOM 1716 C C . ASN B 1 89 ? -0.877 -18.797 2.475 1 98.81 89 ASN B C 1
ATOM 1718 O O . ASN B 1 89 ? -1.794 -19.266 1.791 1 98.81 89 ASN B O 1
ATOM 1722 N N . TYR B 1 90 ? 0.396 -18.875 2.168 1 98.75 90 TYR B N 1
ATOM 1723 C CA . TYR B 1 90 ? 0.748 -19.562 0.93 1 98.75 90 TYR B CA 1
ATOM 1724 C C . TYR B 1 90 ? 1.821 -20.609 1.179 1 98.75 90 TYR B C 1
ATOM 1726 O O . TYR B 1 90 ? 2.658 -20.453 2.07 1 98.75 90 TYR B O 1
ATOM 1734 N N . GLU B 1 91 ? 1.769 -21.672 0.444 1 98.69 91 GLU B N 1
ATOM 1735 C CA . GLU B 1 91 ? 2.803 -22.672 0.259 1 98.69 91 GLU B CA 1
ATOM 1736 C C . GLU B 1 91 ? 3.111 -22.891 -1.22 1 98.69 91 GLU B C 1
ATOM 1738 O O . GLU B 1 91 ? 2.266 -23.375 -1.973 1 98.69 91 GLU B O 1
ATOM 1743 N N . THR B 1 92 ? 4.266 -22.5 -1.604 1 98.5 92 THR B N 1
ATOM 1744 C CA . THR B 1 92 ? 4.645 -22.562 -3.012 1 98.5 92 THR B CA 1
ATOM 1745 C C . THR B 1 92 ? 5.75 -23.594 -3.229 1 98.5 92 THR B C 1
ATOM 1747 O O . THR B 1 92 ? 6.828 -23.484 -2.643 1 98.5 92 THR B O 1
ATOM 1750 N N . THR B 1 93 ? 5.492 -24.562 -4.055 1 98.62 93 THR B N 1
ATOM 1751 C CA . THR B 1 93 ? 6.508 -25.516 -4.516 1 98.62 93 THR B CA 1
ATOM 1752 C C . THR B 1 93 ? 7.156 -25.016 -5.805 1 98.62 93 THR B C 1
ATOM 1754 O O . THR B 1 93 ? 6.469 -24.797 -6.801 1 98.62 93 THR B O 1
ATOM 1757 N N . THR B 1 94 ? 8.508 -24.859 -5.762 1 98 94 THR B N 1
ATOM 1758 C CA . THR B 1 94 ? 9.219 -24.281 -6.895 1 98 94 THR B CA 1
ATOM 1759 C C . THR B 1 94 ? 10.078 -25.328 -7.594 1 98 94 THR B C 1
ATOM 1761 O O . THR B 1 94 ? 10.461 -26.328 -6.98 1 98 94 THR B O 1
ATOM 1764 N N . GLU B 1 95 ? 10.352 -25.109 -8.75 1 97.81 95 GLU B N 1
ATOM 1765 C CA . GLU B 1 95 ? 11.18 -26 -9.555 1 97.81 95 GLU B CA 1
ATOM 1766 C C . GLU B 1 95 ? 12.625 -26 -9.055 1 97.81 95 GLU B C 1
ATOM 1768 O O . GLU B 1 95 ? 13.305 -27.031 -9.117 1 97.81 95 GLU B O 1
ATOM 1773 N N . LYS B 1 96 ? 13.094 -24.906 -8.516 1 97.25 96 LYS B N 1
ATOM 1774 C CA . LYS B 1 96 ? 14.531 -24.766 -8.328 1 97.25 96 LYS B CA 1
ATOM 1775 C C . LYS B 1 96 ? 14.883 -24.578 -6.855 1 97.25 96 LYS B C 1
ATOM 1777 O O . LYS B 1 96 ? 16.031 -24.75 -6.457 1 97.25 96 LYS B O 1
ATOM 1782 N N . MET B 1 97 ? 13.938 -24.203 -5.996 1 95.69 97 MET B N 1
ATOM 1783 C CA . MET B 1 97 ? 14.297 -23.766 -4.648 1 95.69 97 MET B CA 1
ATOM 1784 C C . MET B 1 97 ? 13.555 -24.594 -3.602 1 95.69 97 MET B C 1
ATOM 1786 O O . MET B 1 97 ? 13.578 -24.266 -2.414 1 95.69 97 MET B O 1
ATOM 1790 N N . GLY B 1 98 ? 12.812 -25.609 -3.979 1 97.31 98 GLY B N 1
ATOM 1791 C CA . GLY B 1 98 ? 12.008 -26.344 -3.016 1 97.31 98 GLY B CA 1
ATOM 1792 C C . GLY B 1 98 ? 10.727 -25.625 -2.641 1 97.31 98 GLY B C 1
ATOM 1793 O O . GLY B 1 98 ? 10.133 -24.922 -3.469 1 97.31 98 GLY B O 1
ATOM 1794 N N . THR B 1 99 ? 10.234 -25.891 -1.422 1 98.31 99 THR B N 1
ATOM 1795 C CA . THR B 1 99 ? 8.969 -25.328 -0.995 1 98.31 99 THR B CA 1
ATOM 1796 C C . THR B 1 99 ? 9.195 -24.109 -0.101 1 98.31 99 THR B C 1
ATOM 1798 O O . THR B 1 99 ? 9.984 -24.172 0.839 1 98.31 99 THR B O 1
ATOM 1801 N N . ILE B 1 100 ? 8.562 -23.031 -0.471 1 97.69 100 ILE B N 1
ATOM 1802 C CA . ILE B 1 100 ? 8.578 -21.828 0.364 1 97.69 100 ILE B CA 1
ATOM 1803 C C . ILE B 1 100 ? 7.168 -21.547 0.879 1 97.69 100 ILE B C 1
ATOM 1805 O O . ILE B 1 100 ? 6.18 -21.844 0.198 1 97.69 100 ILE B O 1
ATOM 1809 N N . LYS B 1 101 ? 7.129 -20.984 2.105 1 98.38 101 LYS B N 1
ATOM 1810 C CA . LYS B 1 101 ? 5.84 -20.703 2.729 1 98.38 101 LYS B CA 1
ATOM 1811 C C . LYS B 1 101 ? 5.844 -19.328 3.389 1 98.38 101 LYS B C 1
ATOM 1813 O O . LYS B 1 101 ? 6.902 -18.797 3.736 1 98.38 101 LYS B O 1
ATOM 1818 N N . GLY B 1 102 ? 4.695 -18.719 3.514 1 98.62 102 GLY B N 1
ATOM 1819 C CA . GLY B 1 102 ? 4.543 -17.422 4.176 1 98.62 102 GLY B CA 1
ATOM 1820 C C . GLY B 1 102 ? 3.129 -16.891 4.105 1 98.62 102 GLY B C 1
ATOM 1821 O O . GLY B 1 102 ? 2.168 -17.656 4.023 1 98.62 102 GLY B O 1
ATOM 1822 N N . LYS B 1 103 ? 3.014 -15.609 4.312 1 98.75 103 LYS B N 1
ATOM 1823 C CA . LYS B 1 103 ? 1.743 -14.891 4.25 1 98.75 103 LYS B CA 1
ATOM 1824 C C . LYS B 1 103 ? 1.823 -13.711 3.287 1 98.75 103 LYS B C 1
ATOM 1826 O O . LYS B 1 103 ? 2.906 -13.172 3.049 1 98.75 103 LYS B O 1
ATOM 1831 N N . PHE B 1 104 ? 0.729 -13.43 2.756 1 98.69 104 PHE B N 1
ATOM 1832 C CA . PHE B 1 104 ? 0.701 -12.227 1.935 1 98.69 104 PHE B CA 1
ATOM 1833 C C . PHE B 1 104 ? -0.596 -11.461 2.148 1 98.69 104 PHE B C 1
ATOM 1835 O O . PHE B 1 104 ? -1.56 -11.992 2.699 1 98.69 104 PHE B O 1
ATOM 1842 N N . SER B 1 105 ? -0.556 -10.203 1.818 1 98.69 105 SER B N 1
ATOM 1843 C CA . SER B 1 105 ? -1.694 -9.297 1.729 1 98.69 105 SER B CA 1
ATOM 1844 C C . SER B 1 105 ? -1.657 -8.492 0.437 1 98.69 105 SER B C 1
ATOM 1846 O O . SER B 1 105 ? -0.605 -7.977 0.05 1 98.69 105 SER B O 1
ATOM 1848 N N . GLN B 1 106 ? -2.77 -8.461 -0.227 1 98.88 106 GLN B N 1
ATOM 1849 C CA . GLN B 1 106 ? -2.887 -7.66 -1.438 1 98.88 106 GLN B CA 1
ATOM 1850 C C . GLN B 1 106 ? -4.098 -6.734 -1.368 1 98.88 106 GLN B C 1
ATOM 1852 O O . GLN B 1 106 ? -5.16 -7.129 -0.89 1 98.88 106 GLN B O 1
ATOM 1857 N N . ILE B 1 107 ? -3.926 -5.5 -1.757 1 98.88 107 ILE B N 1
ATOM 1858 C CA . ILE B 1 107 ? -5.008 -4.547 -1.966 1 98.88 107 ILE B CA 1
ATOM 1859 C C . ILE B 1 107 ? -5.207 -4.309 -3.461 1 98.88 107 ILE B C 1
ATOM 1861 O O . ILE B 1 107 ? -4.305 -3.812 -4.141 1 98.88 107 ILE B O 1
ATOM 1865 N N . TRP B 1 108 ? -6.367 -4.73 -3.961 1 98.88 108 TRP B N 1
ATOM 1866 C CA . TRP B 1 108 ? -6.766 -4.562 -5.355 1 98.88 108 TRP B CA 1
ATOM 1867 C C . TRP B 1 108 ? -7.656 -3.336 -5.52 1 98.88 108 TRP B C 1
ATOM 1869 O O . TRP B 1 108 ? -8.602 -3.137 -4.75 1 98.88 108 TRP B O 1
ATOM 1879 N N . LYS B 1 109 ? -7.336 -2.527 -6.445 1 98.69 109 LYS B N 1
ATOM 1880 C CA . LYS B 1 109 ? -8.117 -1.334 -6.75 1 98.69 109 LYS B CA 1
ATOM 1881 C C . LYS B 1 109 ? -8.922 -1.517 -8.039 1 98.69 109 LYS B C 1
ATOM 1883 O O . LYS B 1 109 ? -8.383 -1.98 -9.047 1 98.69 109 LYS B O 1
ATOM 1888 N N . LYS B 1 110 ? -10.156 -1.141 -7.969 1 98.31 110 LYS B N 1
ATOM 1889 C CA . LYS B 1 110 ? -11.039 -1.227 -9.133 1 98.31 110 LYS B CA 1
ATOM 1890 C C . LYS B 1 110 ? -10.523 -0.355 -10.273 1 98.31 110 LYS B C 1
ATOM 1892 O O . LYS B 1 110 ? -10.117 0.787 -10.055 1 98.31 110 LYS B O 1
ATOM 1897 N N . ALA B 1 111 ? -10.461 -0.872 -11.445 1 97.75 111 ALA B N 1
ATOM 1898 C CA . ALA B 1 111 ? -10.055 -0.194 -12.672 1 97.75 111 ALA B CA 1
ATOM 1899 C C . ALA B 1 111 ? -11.016 -0.521 -13.812 1 97.75 111 ALA B C 1
ATOM 1901 O O . ALA B 1 111 ? -10.766 -1.44 -14.594 1 97.75 111 ALA B O 1
ATOM 1902 N N . GLY B 1 112 ? -12.039 0.338 -13.977 1 95.88 112 GLY B N 1
ATOM 1903 C CA . GLY B 1 112 ? -13.094 -0.025 -14.906 1 95.88 112 GLY B CA 1
ATOM 1904 C C . GLY B 1 112 ? -13.805 -1.311 -14.531 1 95.88 112 GLY B C 1
ATOM 1905 O O . GLY B 1 112 ? -14.328 -1.436 -13.422 1 95.88 112 GLY B O 1
ATOM 1906 N N . ASP B 1 113 ? -13.773 -2.299 -15.406 1 94.75 113 ASP B N 1
ATOM 1907 C CA . ASP B 1 113 ? -14.422 -3.582 -15.156 1 94.75 113 ASP B CA 1
ATOM 1908 C C . ASP B 1 113 ? -13.422 -4.609 -14.625 1 94.75 113 ASP B C 1
ATOM 1910 O O . ASP B 1 113 ? -13.695 -5.812 -14.641 1 94.75 113 ASP B O 1
ATOM 1914 N N . SER B 1 114 ? -12.352 -4.121 -14.211 1 97.31 114 SER B N 1
ATOM 1915 C CA . SER B 1 114 ? -11.289 -4.996 -13.727 1 97.31 114 SER B CA 1
ATOM 1916 C C . SER B 1 114 ? -10.758 -4.52 -12.383 1 97.31 114 SER B C 1
ATOM 1918 O O . SER B 1 114 ? -11.312 -3.6 -11.773 1 97.31 114 SER B O 1
ATOM 1920 N N . TYR B 1 115 ? -9.828 -5.254 -11.875 1 98.5 115 TYR B N 1
ATOM 1921 C CA . TYR B 1 115 ? -9.078 -4.902 -10.672 1 98.5 115 TYR B CA 1
ATOM 1922 C C . TYR B 1 115 ? -7.578 -5.035 -10.906 1 98.5 115 TYR B C 1
ATOM 1924 O O . TYR B 1 115 ? -7.129 -5.961 -11.586 1 98.5 115 TYR B O 1
ATOM 1932 N N . LEU B 1 116 ? -6.855 -4.078 -10.336 1 98.81 116 LEU B N 1
ATOM 1933 C CA . LEU B 1 116 ? -5.398 -4.113 -10.391 1 98.81 116 LEU B CA 1
ATOM 1934 C C . LEU B 1 116 ? -4.805 -4.082 -8.984 1 98.81 116 LEU B C 1
ATOM 1936 O O . LEU B 1 116 ? -5.352 -3.436 -8.086 1 98.81 116 LEU B O 1
ATOM 1940 N N . ILE B 1 117 ? -3.689 -4.754 -8.797 1 98.88 117 ILE B N 1
ATOM 1941 C CA . ILE B 1 117 ? -2.996 -4.758 -7.512 1 98.88 117 ILE B CA 1
ATOM 1942 C C . ILE B 1 117 ? -2.369 -3.391 -7.258 1 98.88 117 ILE B C 1
ATOM 1944 O O . ILE B 1 117 ? -1.585 -2.898 -8.07 1 98.88 117 ILE B O 1
ATOM 1948 N N . TYR B 1 118 ? -2.73 -2.816 -6.164 1 98.69 118 TYR B N 1
ATOM 1949 C CA . TYR B 1 118 ? -2.293 -1.483 -5.766 1 98.69 118 TYR B CA 1
ATOM 1950 C C . TYR B 1 118 ? -1.231 -1.561 -4.676 1 98.69 118 TYR B C 1
ATOM 1952 O O . TYR B 1 118 ? -0.314 -0.738 -4.633 1 98.69 118 TYR B O 1
ATOM 1960 N N . HIS B 1 119 ? -1.298 -2.459 -3.791 1 98.75 119 HIS B N 1
ATOM 1961 C CA . HIS B 1 119 ? -0.38 -2.803 -2.713 1 98.75 119 HIS B CA 1
ATOM 1962 C C . HIS B 1 119 ? -0.245 -4.316 -2.566 1 98.75 119 HIS B C 1
ATOM 1964 O O . HIS B 1 119 ? -1.233 -5.008 -2.316 1 98.75 119 HIS B O 1
ATOM 1970 N N . ASP B 1 120 ? 0.935 -4.863 -2.771 1 98.81 120 ASP B N 1
ATOM 1971 C CA . ASP B 1 120 ? 1.255 -6.281 -2.65 1 98.81 120 ASP B CA 1
ATOM 1972 C C . ASP B 1 120 ? 2.359 -6.508 -1.621 1 98.81 120 ASP B C 1
ATOM 1974 O O . ASP B 1 120 ? 3.496 -6.07 -1.814 1 98.81 120 ASP B O 1
ATOM 1978 N N . GLU B 1 121 ? 2.047 -7.168 -0.525 1 98.75 121 GLU B N 1
ATOM 1979 C CA . GLU B 1 121 ? 2.988 -7.406 0.565 1 98.75 121 GLU B CA 1
ATOM 1980 C C . GLU B 1 121 ? 3.096 -8.891 0.891 1 98.75 121 GLU B C 1
ATOM 1982 O O . GLU B 1 121 ? 2.08 -9.578 1.009 1 98.75 121 GLU B O 1
ATOM 1987 N N . PHE B 1 122 ? 4.301 -9.367 0.984 1 98.56 122 PHE B N 1
ATOM 1988 C CA . PHE B 1 122 ? 4.465 -10.773 1.338 1 98.56 122 PHE B CA 1
ATOM 1989 C C . PHE B 1 122 ? 5.617 -10.953 2.318 1 98.56 122 PHE B C 1
ATOM 1991 O O . PHE B 1 122 ? 6.434 -10.047 2.498 1 98.56 122 PHE B O 1
ATOM 1998 N N . GLU B 1 123 ? 5.578 -12.039 3.029 1 98.31 123 GLU B N 1
ATOM 1999 C CA . GLU B 1 123 ? 6.66 -12.492 3.896 1 98.31 123 GLU B CA 1
ATOM 2000 C C . GLU B 1 123 ? 6.945 -13.977 3.691 1 98.31 123 GLU B C 1
ATOM 2002 O O . GLU B 1 123 ? 6.066 -14.727 3.266 1 98.31 123 GLU B O 1
ATOM 2007 N N . ILE B 1 124 ? 8.156 -14.273 3.854 1 96.06 124 ILE B N 1
ATOM 2008 C CA . ILE B 1 124 ? 8.562 -15.68 3.822 1 96.06 124 ILE B CA 1
ATOM 2009 C C . ILE B 1 124 ? 8.859 -16.156 5.238 1 96.06 124 ILE B C 1
ATOM 2011 O O . ILE B 1 124 ? 9.562 -15.484 5.996 1 96.06 124 ILE B O 1
ATOM 2015 N N . ASN B 1 125 ? 8.273 -17.281 5.602 1 91 125 ASN B N 1
ATOM 2016 C CA . ASN B 1 125 ? 8.453 -17.844 6.93 1 91 125 ASN B CA 1
ATOM 2017 C C . ASN B 1 125 ? 9.5 -18.969 6.914 1 91 125 ASN B C 1
ATOM 2019 O O . ASN B 1 125 ? 9.648 -19.672 5.918 1 91 125 ASN B O 1
#

Solvent-accessible surface area (backbone atoms only — not comparable to full-atom values): 12388 Å² total; per-residue (Å²): 120,53,63,36,56,47,35,45,63,69,43,42,67,59,53,52,52,40,51,50,23,54,26,66,54,35,46,70,65,33,31,67,39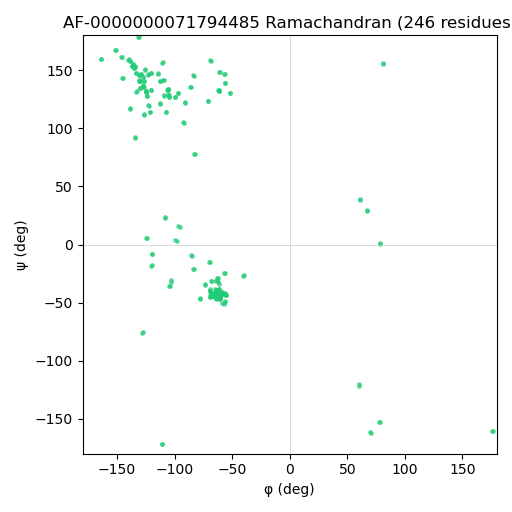,37,28,71,79,12,36,40,32,41,66,98,75,51,64,34,51,23,32,69,48,37,33,56,52,47,46,51,48,33,69,59,24,44,51,38,50,75,49,76,44,78,70,44,49,39,42,44,98,53,37,38,36,41,35,29,35,41,41,33,43,31,70,64,66,47,72,48,36,31,40,39,39,38,34,27,33,59,53,89,97,43,65,22,36,39,37,39,38,35,42,80,105,121,52,64,35,57,48,36,46,65,69,44,41,66,60,52,53,50,40,50,50,22,53,25,66,53,34,45,71,65,33,30,66,40,36,27,72,81,12,37,40,33,42,65,97,76,52,64,32,51,24,31,69,48,36,34,55,51,47,46,51,50,34,70,61,24,43,49,39,49,76,49,76,46,78,70,43,48,39,43,45,96,53,38,39,37,41,36,30,36,40,40,34,42,30,70,64,66,46,73,48,37,31,40,38,41,37,35,28,34,61,52,88,96,43,65,21,36,40,38,38,36,34,41,79,104

Sequence (250 aa):
MSSNSEAKTILKPFFDDFNKALESQQVDKAADYYHPDAVLVHKGKNCWYGREGIKQELLKYGELMGKATTKLTDEAYQMTSDYIIVTANYETTTEKMGTIKGKFSQIWKKAGDSYLIYHDEFEINMSSNSEAKTILKPFFDDFNKALESQQVDKAADYYHPDAVLVHKGKNCWYGREGIKQELLKYGELMGKATTKLTDEAYQMTSDYIIVTANYETTTEKMGTIKGKFSQIWKKAGDSYLIYHDEFEIN

pLDDT: mean 96.73, std 5.71, range [50.25, 98.88]

Radius of gyration: 18.68 Å; Cα contacts (8 Å, |Δi|>4): 520; chains: 2; bounding box: 40×55×38 Å

Organism: Haemonchus contortus (NCBI:txid6289)

Foldseek 3Di:
DPLWVVLCVLCVVVVVQLVVCLLQLVLVSNLVQADQQAKEAAPPPDMFGGSVRVSVVSNVVCVQFPHKDKDWDPWTWHDDPFKIKIKTKMWMAGPHPGIWIWIKMWIWGDDPSHTGTRYIYIYTD/DPLWVVLCVLCVVVVVQLVVCLLQLVLVSNLVQADQAAKEAAPPPDMFGGSVRVSVVSNVVCVQFPHKDKDWDPWTWHDDPFKIKIKTKMWMAGPHPGIWIWIKMWIWGDDPSHTGTRYIYIYTD

Secondary structure (DSSP, 8-state):
--HHHHHHHHHHHHHHHHHHHHHTT-HHHHHTTEEEEEEEEETTTEEEEHHHHHHHHHHHHHHHH-SEEEEEEEEEEEE-SSEEEEEEEEEEEETTTEEEEEEEEEEEEEETTEEEEEEEEEEE-/--HHHHHHHHHHHHHHHHHHHHHTT-HHHHHTTEEEEEEEEETTTEEEEHHHHHHHHHHHHHHHH-SEEEEEEEEEEEE-SSEEEEEEEEEEEETTTEEEEEEEEEEEEEETTEEEEEEEEEEE-

Nearest PDB structures (foldseek):
  2rgq-assembly1_A  TM=8.570E-01  e=1.896E-08  Nostoc punctiforme PCC 73102
  3cnx-assembly1_A  TM=8.909E-01  e=1.330E-07  Streptomyces avermitilis
  3gwr-assembly1_A  TM=8.269E-01  e=7.310E-07  Thiobacillus denitrificans ATCC 25259
  5aii-assembly1_H  TM=7.715E-01  e=1.732E-05  unidentified
  3er7-assembly1_A  TM=6.624E-01  e=3.348E-06  Exiguobacterium sibiricum 255-15